Protein AF-A0A9E2FE85-F1 (afdb_monomer_lite)

Radius of gyration: 26.95 Å; chains: 1; bounding box: 74×46×86 Å

pLDDT: mean 81.47, std 12.57, range [45.81, 98.06]

Foldseek 3Di:
DVVQLVVLVVVCVPQVLWDFAALLVQLLQLLCVLQVVDPDRDQRIDNRLQNDHPDVVVVACLVVQDLLVLVLVVLCVVAVDPVSSVVSCVVQDDPSHGDPVNLVVQLVCLQVPDLCVVLLRALADPVLSSLVSCVSSPNHDSVSNSVRRSVSVSRSSSNVVSCVVVVVVCVVVVCVLLVVLVVVLVVLVVLLVVLVVLVVVCVVPVPDPPCPDDDPVSLVVVLLVVLQVVSQVSCCVSVVDRDDTRHSVSCVVRQLLSSLLSQLLSVLSCCCRPVPNDNDDSVSNVQSNVLSCQLNDQEAEGAPSSQVSSCVRNVVSNHDYDHDPVPRVVSVVVVVVVVD

Structure (mmCIF, N/CA/C/O backbone):
data_AF-A0A9E2FE85-F1
#
_entry.id   AF-A0A9E2FE85-F1
#
loop_
_atom_site.group_PDB
_atom_site.id
_atom_site.type_symbol
_atom_site.label_atom_id
_atom_site.label_alt_id
_atom_site.label_comp_id
_atom_site.label_asym_id
_atom_site.label_entity_id
_atom_site.label_seq_id
_atom_site.pdbx_PDB_ins_code
_atom_site.Cartn_x
_atom_site.Cartn_y
_atom_site.Cartn_z
_atom_site.occupancy
_atom_site.B_iso_or_equiv
_atom_site.auth_seq_id
_atom_site.auth_comp_id
_atom_site.auth_asym_id
_atom_site.auth_atom_id
_atom_site.pdbx_PDB_model_num
ATOM 1 N N . MET A 1 1 ? -10.999 -21.733 2.496 1.00 59.22 1 MET A N 1
ATOM 2 C CA . MET A 1 1 ? -11.099 -20.741 3.593 1.00 59.22 1 MET A CA 1
ATOM 3 C C . MET A 1 1 ? -10.199 -21.088 4.772 1.00 59.22 1 MET A C 1
ATOM 5 O O . MET A 1 1 ? -9.453 -20.227 5.205 1.00 59.22 1 MET A O 1
ATOM 9 N N . ASP A 1 2 ? -10.162 -22.345 5.212 1.00 78.06 2 ASP A N 1
ATOM 10 C CA . ASP A 1 2 ? -9.258 -22.824 6.274 1.00 78.06 2 ASP A CA 1
ATOM 11 C C . ASP A 1 2 ? -7.757 -22.531 6.001 1.00 78.06 2 ASP A C 1
ATOM 13 O O . ASP A 1 2 ? -7.024 -22.025 6.846 1.00 78.06 2 ASP A O 1
ATOM 17 N N . ALA A 1 3 ? -7.317 -22.670 4.744 1.00 82.62 3 ALA A N 1
ATOM 18 C CA . ALA A 1 3 ? -5.973 -22.257 4.321 1.00 82.62 3 ALA A CA 1
ATOM 19 C C . ALA A 1 3 ? -5.707 -20.733 4.396 1.00 82.62 3 ALA A C 1
ATOM 21 O O . ALA A 1 3 ? -4.553 -20.317 4.433 1.00 82.62 3 ALA A O 1
ATOM 22 N N . ALA A 1 4 ? -6.735 -19.877 4.369 1.00 78.50 4 ALA A N 1
ATOM 23 C CA . ALA A 1 4 ? -6.563 -18.428 4.527 1.00 78.50 4 ALA A CA 1
ATOM 24 C C . ALA A 1 4 ? -6.358 -18.060 6.002 1.00 78.50 4 ALA A C 1
ATOM 26 O O . ALA A 1 4 ? -5.431 -17.319 6.309 1.00 78.50 4 ALA A O 1
ATOM 27 N N . VAL A 1 5 ? -7.143 -18.665 6.901 1.00 82.00 5 VAL A N 1
ATOM 28 C CA . VAL A 1 5 ? -6.974 -18.513 8.354 1.00 82.00 5 VAL A CA 1
ATOM 29 C C . VAL A 1 5 ? -5.598 -19.017 8.791 1.00 82.00 5 VAL A C 1
ATOM 31 O O . VAL A 1 5 ? -4.874 -18.289 9.458 1.00 82.00 5 VAL A O 1
ATOM 34 N N . ARG A 1 6 ? -5.161 -20.200 8.330 1.00 87.81 6 ARG A N 1
ATOM 35 C CA . ARG A 1 6 ? -3.802 -20.695 8.622 1.00 87.81 6 ARG A CA 1
ATOM 36 C C . ARG A 1 6 ? -2.696 -19.752 8.150 1.00 87.81 6 ARG A C 1
ATOM 38 O O . ARG A 1 6 ? -1.722 -19.564 8.869 1.00 87.81 6 ARG A O 1
ATOM 45 N N . ARG A 1 7 ? -2.839 -19.153 6.962 1.00 86.44 7 ARG A N 1
ATOM 46 C CA . ARG A 1 7 ? -1.868 -18.173 6.447 1.00 86.44 7 ARG A CA 1
ATOM 47 C C . ARG A 1 7 ? -1.836 -16.902 7.289 1.00 86.44 7 ARG A C 1
ATOM 49 O O . ARG A 1 7 ? -0.751 -16.411 7.559 1.00 86.44 7 ARG A O 1
ATOM 56 N N . ALA A 1 8 ? -2.989 -16.401 7.729 1.00 86.44 8 ALA A N 1
ATOM 57 C CA . ALA A 1 8 ? -3.042 -15.238 8.609 1.00 86.44 8 ALA A CA 1
ATOM 58 C C . ALA A 1 8 ? -2.502 -15.529 10.015 1.00 86.44 8 ALA A C 1
ATOM 60 O O . ALA A 1 8 ? -1.794 -14.694 10.563 1.00 86.44 8 ALA A O 1
ATOM 61 N N . ASN A 1 9 ? -2.747 -16.724 10.561 1.00 88.75 9 ASN A N 1
ATOM 62 C CA . ASN A 1 9 ? -2.127 -17.160 11.815 1.00 88.75 9 ASN A CA 1
ATOM 63 C C . ASN A 1 9 ? -0.603 -17.225 11.685 1.00 88.75 9 ASN A C 1
ATOM 65 O O . ASN A 1 9 ? 0.106 -16.726 12.553 1.00 88.75 9 ASN A O 1
ATOM 69 N N . LEU A 1 10 ? -0.103 -17.807 10.589 1.00 89.94 10 LEU A N 1
ATOM 70 C CA . LEU A 1 10 ? 1.330 -17.861 10.317 1.00 89.94 10 LEU A CA 1
ATOM 71 C C . LEU A 1 10 ? 1.918 -16.448 10.197 1.00 89.94 10 LEU A C 1
ATOM 73 O O . LEU A 1 10 ? 2.912 -16.156 10.853 1.00 89.94 10 LEU A O 1
ATOM 77 N N . LEU A 1 11 ? 1.270 -15.557 9.439 1.00 88.19 11 LEU A N 1
ATOM 78 C CA . LEU A 1 11 ? 1.664 -14.150 9.322 1.00 88.19 11 LEU A CA 1
ATOM 79 C C . LEU A 1 11 ? 1.733 -13.473 10.698 1.00 88.19 11 LEU A C 1
ATOM 81 O O . LEU A 1 11 ? 2.753 -12.884 11.038 1.00 88.19 11 LEU A O 1
ATOM 85 N N . GLY A 1 12 ? 0.687 -13.621 11.514 1.00 87.56 12 GLY A N 1
ATOM 86 C CA . GLY A 1 12 ? 0.650 -13.084 12.873 1.00 87.56 12 GLY A CA 1
ATOM 87 C C . GLY A 1 12 ? 1.757 -13.650 13.766 1.00 87.56 12 GLY A C 1
ATOM 88 O O . GLY A 1 12 ? 2.364 -12.900 14.522 1.00 87.56 12 GLY A O 1
ATOM 89 N N . SER A 1 13 ? 2.073 -14.944 13.652 1.00 90.56 13 SER A N 1
ATOM 90 C CA . SER A 1 13 ? 3.144 -15.572 14.440 1.00 90.56 13 SER A CA 1
ATOM 91 C C . SER A 1 13 ? 4.551 -15.141 14.030 1.00 90.56 13 SER A C 1
ATOM 93 O O . SER A 1 13 ? 5.409 -15.005 14.895 1.00 90.56 13 SER A O 1
ATOM 95 N N . LEU A 1 14 ? 4.789 -14.927 12.732 1.00 88.94 14 LEU A N 1
ATOM 96 C CA . LEU A 1 14 ? 6.106 -14.561 12.211 1.00 88.94 14 LEU A CA 1
ATOM 97 C C . LEU A 1 14 ? 6.378 -13.070 12.389 1.00 88.94 14 LEU A C 1
ATOM 99 O O . LEU A 1 14 ? 7.470 -12.678 12.786 1.00 88.94 14 LEU A O 1
ATOM 103 N N . CYS A 1 15 ? 5.386 -12.238 12.087 1.00 89.75 15 CYS A N 1
ATOM 104 C CA . CYS A 1 15 ? 5.575 -10.798 12.014 1.00 89.75 15 CYS A CA 1
ATOM 105 C C . CYS A 1 15 ? 5.095 -10.074 13.277 1.00 89.75 15 CYS A C 1
ATOM 107 O O . CYS A 1 15 ? 5.596 -8.997 13.590 1.00 89.75 15 CYS A O 1
ATOM 109 N N . GLY A 1 16 ? 4.147 -10.633 14.035 1.00 90.31 16 GLY A N 1
ATOM 110 C CA . GLY A 1 16 ? 3.577 -9.973 15.209 1.00 90.31 16 GLY A CA 1
ATOM 111 C C . GLY A 1 16 ? 2.911 -8.645 14.842 1.00 90.31 16 GLY A C 1
ATOM 112 O O . GLY A 1 16 ? 1.885 -8.631 14.168 1.00 90.31 16 GLY A O 1
ATOM 113 N N . ARG A 1 17 ? 3.502 -7.529 15.288 1.00 89.88 17 ARG A N 1
ATOM 114 C CA . ARG A 1 17 ? 3.086 -6.159 14.925 1.00 89.88 17 ARG A CA 1
ATOM 115 C C . ARG A 1 17 ? 3.991 -5.498 13.879 1.00 89.88 17 ARG A C 1
ATOM 117 O O . ARG A 1 17 ? 3.767 -4.342 13.540 1.00 89.88 17 ARG A O 1
ATOM 124 N N . ASN A 1 18 ? 5.001 -6.209 13.384 1.00 91.38 18 ASN A N 1
ATOM 125 C CA . ASN A 1 18 ? 5.873 -5.712 12.329 1.00 91.38 18 ASN A CA 1
ATOM 126 C C . ASN A 1 18 ? 5.120 -5.760 10.999 1.00 91.38 18 ASN A C 1
ATOM 128 O O . ASN A 1 18 ? 4.905 -6.832 10.436 1.00 91.38 18 ASN A O 1
ATOM 132 N N . ALA A 1 19 ? 4.718 -4.594 10.522 1.00 90.50 19 ALA A N 1
ATOM 133 C CA . ALA A 1 19 ? 4.115 -4.378 9.221 1.00 90.50 19 ALA A CA 1
ATOM 134 C C . ALA A 1 19 ? 5.019 -3.466 8.379 1.00 90.50 19 ALA A C 1
ATOM 136 O O . ALA A 1 19 ? 6.021 -2.939 8.861 1.00 90.50 19 ALA A O 1
ATOM 137 N N . LEU A 1 20 ? 4.662 -3.287 7.111 1.00 90.75 20 LEU A N 1
ATOM 138 C CA . LEU A 1 20 ? 5.228 -2.230 6.279 1.00 90.75 20 LEU A CA 1
ATOM 139 C C . LEU A 1 20 ? 4.320 -1.000 6.365 1.00 90.75 20 LEU A C 1
ATOM 141 O O . LEU A 1 20 ? 3.109 -1.152 6.538 1.00 90.75 20 LEU A O 1
ATOM 145 N N . LEU A 1 21 ? 4.892 0.199 6.230 1.00 91.44 21 LEU A N 1
ATOM 146 C CA . LEU A 1 21 ? 4.121 1.432 6.075 1.00 91.44 21 LEU A CA 1
ATOM 147 C C . LEU A 1 21 ? 3.095 1.277 4.957 1.00 91.44 21 LEU A C 1
ATOM 149 O O . LEU A 1 21 ? 3.343 0.596 3.961 1.00 91.44 21 LEU A O 1
ATOM 153 N N . SER A 1 22 ? 1.959 1.959 5.084 1.00 88.38 22 SER A N 1
ATOM 154 C CA . SER A 1 22 ? 1.026 2.023 3.970 1.00 88.38 22 SER A CA 1
ATOM 155 C C . SER A 1 22 ? 1.666 2.740 2.782 1.00 88.38 22 SER A C 1
ATOM 157 O O . SER A 1 22 ? 2.519 3.617 2.939 1.00 88.38 22 SER A O 1
ATOM 159 N N . LEU A 1 23 ? 1.255 2.374 1.568 1.00 87.94 23 LEU A N 1
ATOM 160 C CA . LEU A 1 23 ? 1.927 2.855 0.364 1.00 87.94 23 LEU A CA 1
ATOM 161 C C . LEU A 1 23 ? 1.889 4.388 0.245 1.00 87.94 23 LEU A C 1
ATOM 163 O O . LEU A 1 23 ? 2.860 5.005 -0.179 1.00 87.94 23 LEU A O 1
ATOM 167 N N . ASP A 1 24 ? 0.791 5.012 0.664 1.00 88.25 24 ASP A N 1
ATOM 168 C CA . ASP A 1 24 ? 0.653 6.466 0.736 1.00 88.25 24 ASP A CA 1
ATOM 169 C C . ASP A 1 24 ? 1.649 7.105 1.716 1.00 88.25 24 ASP A C 1
ATOM 171 O O . ASP A 1 24 ? 2.244 8.130 1.386 1.00 88.25 24 ASP A O 1
ATOM 175 N N . GLN A 1 25 ? 1.886 6.488 2.877 1.00 91.69 25 GLN A N 1
ATOM 176 C CA . GLN A 1 25 ? 2.865 6.962 3.857 1.00 91.69 25 GLN A CA 1
ATOM 177 C C . GLN A 1 25 ? 4.295 6.805 3.344 1.00 91.69 25 GLN A C 1
ATOM 179 O O . GLN A 1 25 ? 5.081 7.748 3.453 1.00 91.69 25 GLN A O 1
ATOM 184 N N . LEU A 1 26 ? 4.613 5.653 2.743 1.00 94.31 26 LEU A N 1
ATOM 185 C CA . LEU A 1 26 ? 5.919 5.392 2.141 1.00 94.31 26 LEU A CA 1
ATOM 186 C C . LEU A 1 26 ? 6.229 6.430 1.054 1.00 94.31 26 LEU A C 1
ATOM 188 O O . LEU A 1 26 ? 7.235 7.132 1.134 1.00 94.31 26 LEU A O 1
ATOM 192 N N . LEU A 1 27 ? 5.324 6.594 0.082 1.00 94.75 27 LEU A N 1
ATOM 193 C CA . LEU A 1 27 ? 5.494 7.538 -1.024 1.00 94.75 27 LEU A CA 1
ATOM 194 C C . LEU A 1 27 ? 5.538 8.993 -0.539 1.00 94.75 27 LEU A C 1
ATOM 196 O O . LEU A 1 27 ? 6.345 9.782 -1.026 1.00 94.75 27 LEU A O 1
ATOM 200 N N . ALA A 1 28 ? 4.713 9.368 0.443 1.00 94.94 28 ALA A N 1
ATOM 201 C CA . ALA A 1 28 ? 4.768 10.706 1.026 1.00 94.94 28 ALA A CA 1
ATOM 202 C C . ALA A 1 28 ? 6.103 10.970 1.741 1.00 94.94 28 ALA A C 1
ATOM 204 O O . ALA A 1 28 ? 6.620 12.088 1.674 1.00 94.94 28 ALA A O 1
ATOM 205 N N . GLY A 1 29 ? 6.662 9.966 2.422 1.00 96.69 29 GLY A N 1
ATOM 206 C CA . GLY A 1 29 ? 7.976 10.045 3.058 1.00 96.69 29 GLY A CA 1
ATOM 207 C C . GLY A 1 29 ? 9.103 10.210 2.037 1.00 96.69 29 GLY A C 1
ATOM 208 O O . GLY A 1 29 ? 9.914 11.127 2.168 1.00 96.69 29 GLY A O 1
ATOM 209 N N . GLU A 1 30 ? 9.103 9.388 0.986 1.00 98.06 30 GLU A N 1
ATOM 210 C CA . GLU A 1 30 ? 10.051 9.474 -0.131 1.00 98.06 30 GLU A CA 1
ATOM 211 C C . GLU A 1 30 ? 10.029 10.859 -0.785 1.00 98.06 30 GLU A C 1
ATOM 213 O O . GLU A 1 30 ? 11.062 11.513 -0.912 1.00 98.06 30 GLU A O 1
ATOM 218 N N . LEU A 1 31 ? 8.841 11.363 -1.133 1.00 97.88 31 LEU A N 1
ATOM 219 C CA . LEU A 1 31 ? 8.691 12.666 -1.783 1.00 97.88 31 LEU A CA 1
ATOM 220 C C . LEU A 1 31 ? 9.104 13.820 -0.862 1.00 97.88 31 LEU A C 1
ATOM 222 O O . LEU A 1 31 ? 9.748 14.769 -1.313 1.00 97.88 31 LEU A O 1
ATOM 226 N N . ARG A 1 32 ? 8.801 13.741 0.442 1.00 98.06 32 ARG A N 1
ATOM 227 C CA . ARG A 1 32 ? 9.296 14.719 1.424 1.00 98.06 32 ARG A CA 1
ATOM 228 C C . ARG A 1 32 ? 10.820 14.748 1.459 1.00 98.06 32 ARG A C 1
ATOM 230 O O . ARG A 1 32 ? 11.397 15.833 1.433 1.00 98.06 32 ARG A O 1
ATOM 237 N N . PHE A 1 33 ? 11.467 13.587 1.483 1.00 98.06 33 PHE A N 1
ATOM 238 C CA . PHE A 1 33 ? 12.924 13.494 1.436 1.00 98.06 33 PHE A CA 1
ATOM 239 C C . PHE A 1 33 ? 13.482 14.025 0.104 1.00 98.06 33 PHE A C 1
ATOM 241 O O . PHE A 1 33 ? 14.407 14.842 0.088 1.00 98.06 33 PHE A O 1
ATOM 248 N N . ALA A 1 34 ? 12.866 13.664 -1.023 1.00 97.88 34 ALA A N 1
ATOM 249 C CA . ALA A 1 34 ? 13.264 14.124 -2.350 1.00 97.88 34 ALA A CA 1
ATOM 250 C C . ALA A 1 34 ? 13.214 15.652 -2.485 1.00 97.88 34 ALA A C 1
ATOM 252 O O . ALA A 1 34 ? 14.164 16.241 -3.005 1.00 97.88 34 ALA A O 1
ATOM 253 N N . HIS A 1 35 ? 12.188 16.301 -1.934 1.00 97.88 35 HIS A N 1
ATOM 254 C CA . HIS A 1 35 ? 12.062 17.762 -1.899 1.00 97.88 35 HIS A CA 1
ATOM 255 C C . HIS A 1 35 ? 12.867 18.449 -0.779 1.00 97.88 35 HIS A C 1
ATOM 257 O O . HIS A 1 35 ? 12.820 19.672 -0.666 1.00 97.88 35 HIS A O 1
ATOM 263 N N . GLY A 1 36 ? 13.600 17.704 0.056 1.00 96.94 36 GLY A N 1
ATOM 264 C CA . GLY A 1 36 ? 14.374 18.268 1.170 1.00 96.94 36 GLY A CA 1
ATOM 265 C C . GLY A 1 36 ? 13.521 18.745 2.353 1.00 96.94 36 GLY A C 1
ATOM 266 O O . GLY A 1 36 ? 14.009 19.479 3.206 1.00 96.94 36 GLY A O 1
ATOM 267 N N . LEU A 1 37 ? 12.253 18.327 2.420 1.00 97.00 37 LEU A N 1
ATOM 268 C CA . LEU A 1 37 ? 11.351 18.571 3.551 1.00 97.00 37 LEU A CA 1
ATOM 269 C C . LEU A 1 37 ? 11.602 17.602 4.717 1.00 97.00 37 LEU A C 1
ATOM 271 O O . LEU A 1 37 ? 11.151 17.851 5.833 1.00 97.00 37 LEU A O 1
ATOM 275 N N . ALA A 1 38 ? 12.302 16.497 4.455 1.00 96.81 38 ALA A N 1
ATOM 276 C CA . ALA A 1 38 ? 12.798 15.554 5.448 1.00 96.81 38 ALA A CA 1
ATOM 277 C C . ALA A 1 38 ? 14.306 15.345 5.255 1.00 96.81 38 ALA A C 1
ATOM 279 O O . ALA A 1 38 ? 14.804 15.374 4.129 1.00 96.81 38 ALA A O 1
ATOM 280 N N . SER A 1 39 ? 15.030 15.131 6.355 1.00 94.75 39 SER A N 1
ATOM 281 C CA . SER A 1 39 ? 16.484 14.911 6.352 1.00 94.75 39 SER A CA 1
ATOM 282 C C . SER A 1 39 ? 16.886 13.451 6.145 1.00 94.75 39 SER A C 1
ATOM 284 O O . SER A 1 39 ? 18.043 13.182 5.828 1.00 94.75 39 SER A O 1
ATOM 286 N N . VAL A 1 40 ? 15.950 12.518 6.321 1.00 94.75 40 VAL A N 1
ATOM 287 C CA . VAL A 1 40 ? 16.168 11.074 6.202 1.00 94.75 40 VAL A CA 1
ATOM 288 C C . VAL A 1 40 ? 15.086 10.443 5.334 1.00 94.75 40 VAL A C 1
ATOM 290 O O . VAL A 1 40 ? 13.948 10.919 5.306 1.00 94.75 40 VAL A O 1
ATOM 293 N N . LEU A 1 41 ? 15.462 9.380 4.626 1.00 93.81 41 LEU A N 1
ATOM 294 C CA . LEU A 1 41 ? 14.526 8.520 3.910 1.00 93.81 41 LEU A CA 1
ATOM 295 C C . LEU A 1 41 ? 13.587 7.842 4.929 1.00 93.81 41 LEU A C 1
ATOM 297 O O . LEU A 1 41 ? 14.047 7.530 6.033 1.00 93.81 41 LEU A O 1
ATOM 301 N N . PRO A 1 42 ? 12.294 7.631 4.616 1.00 92.69 42 PRO A N 1
ATOM 302 C CA . PRO A 1 42 ? 11.407 6.906 5.515 1.00 92.69 42 PRO A CA 1
ATOM 303 C C . PRO A 1 42 ? 11.915 5.486 5.769 1.00 92.69 42 PRO A C 1
ATOM 30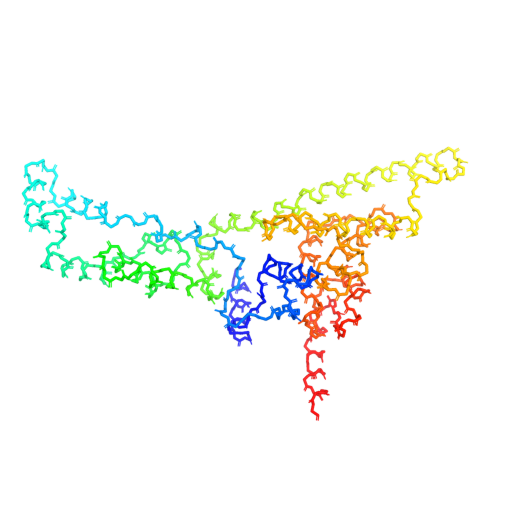5 O O . PRO A 1 42 ? 12.329 4.785 4.846 1.00 92.69 42 PRO A O 1
ATOM 308 N N . ASP A 1 43 ? 11.818 5.057 7.024 1.00 92.88 43 ASP A N 1
ATOM 309 C CA . ASP A 1 43 ? 11.861 3.641 7.358 1.00 92.88 43 ASP A CA 1
ATOM 310 C C . ASP A 1 43 ? 10.547 3.004 6.891 1.00 92.88 43 ASP A C 1
ATOM 312 O O . ASP A 1 43 ? 9.466 3.458 7.270 1.00 92.88 43 ASP A O 1
ATOM 316 N N . ALA A 1 44 ? 10.628 1.988 6.033 1.00 92.75 44 ALA A N 1
ATOM 317 C CA . ALA A 1 44 ? 9.443 1.303 5.534 1.00 92.75 44 ALA A CA 1
ATOM 318 C C . ALA A 1 44 ? 8.807 0.383 6.586 1.00 92.75 44 ALA A C 1
ATOM 320 O O . ALA A 1 44 ? 7.685 -0.075 6.368 1.00 92.75 44 ALA A O 1
ATOM 321 N N . GLN A 1 45 ? 9.482 0.100 7.705 1.00 92.38 45 GLN A N 1
ATOM 322 C CA . GLN A 1 45 ? 8.956 -0.729 8.783 1.00 92.38 45 GLN A CA 1
ATOM 323 C C . GLN A 1 45 ? 8.006 0.061 9.698 1.00 92.38 45 GLN A C 1
ATOM 325 O O . GLN A 1 45 ? 8.307 1.147 10.188 1.00 92.38 45 GLN A O 1
ATOM 330 N N . ALA A 1 46 ? 6.857 -0.538 10.000 1.00 90.62 46 ALA A N 1
ATOM 331 C CA . ALA A 1 46 ? 5.887 -0.054 10.970 1.00 90.62 46 ALA A CA 1
ATOM 332 C C . ALA A 1 46 ? 5.734 -1.073 12.109 1.00 90.62 46 ALA A C 1
ATOM 334 O O . ALA A 1 46 ? 5.347 -2.216 11.889 1.00 90.62 46 ALA A O 1
ATOM 335 N N . LEU A 1 47 ? 6.004 -0.663 13.352 1.00 90.25 47 LEU A N 1
ATOM 336 C CA . LEU A 1 47 ? 5.918 -1.542 14.536 1.00 90.25 47 LEU A CA 1
ATOM 337 C C . LEU A 1 47 ? 4.537 -1.534 15.211 1.00 90.25 47 LEU A C 1
ATOM 339 O O . LEU A 1 47 ? 4.330 -2.155 16.255 1.00 90.25 47 LEU A O 1
ATOM 343 N N . ASN A 1 48 ? 3.592 -0.777 14.657 1.00 87.06 48 ASN A N 1
ATOM 344 C CA . ASN A 1 48 ? 2.290 -0.532 15.268 1.00 87.06 48 ASN A CA 1
ATOM 345 C C . ASN A 1 48 ? 1.244 -1.608 14.926 1.00 87.06 48 ASN A C 1
ATOM 347 O O . ASN A 1 48 ? 0.207 -1.658 15.584 1.00 87.06 48 ASN A O 1
ATOM 351 N N . GLY A 1 49 ? 1.528 -2.497 13.969 1.00 84.56 49 GLY A N 1
ATOM 352 C CA . GLY A 1 49 ? 0.618 -3.543 13.506 1.00 84.56 49 GLY A CA 1
ATOM 353 C C . GLY A 1 49 ? -0.445 -3.061 12.521 1.00 84.56 49 GLY A C 1
ATOM 354 O O . GLY A 1 49 ? -1.430 -3.767 12.316 1.00 84.56 49 GLY A O 1
ATOM 355 N N . ASP A 1 50 ? -0.291 -1.879 11.923 1.00 86.50 50 ASP A N 1
ATOM 356 C CA . ASP A 1 50 ? -1.243 -1.359 10.940 1.00 86.50 50 ASP A CA 1
ATOM 357 C C . ASP A 1 50 ? -1.084 -2.089 9.595 1.00 86.50 50 ASP A C 1
ATOM 359 O O . ASP A 1 50 ? -0.397 -1.648 8.682 1.00 86.50 50 ASP A O 1
ATOM 363 N N . TRP A 1 51 ? -1.758 -3.234 9.465 1.00 79.31 51 TRP A N 1
ATOM 364 C CA . TRP A 1 51 ? -1.769 -4.070 8.254 1.00 79.31 51 TRP A CA 1
ATOM 365 C C . TRP A 1 51 ? -2.571 -3.488 7.079 1.00 79.31 51 TRP A C 1
ATOM 367 O O . TRP A 1 51 ? -2.693 -4.126 6.031 1.00 79.31 51 TRP A O 1
ATOM 377 N N . PHE A 1 52 ? -3.177 -2.314 7.258 1.00 74.31 52 PHE A N 1
ATOM 378 C CA . PHE A 1 52 ? -4.119 -1.712 6.321 1.00 74.31 52 PHE A CA 1
ATOM 379 C C . PHE A 1 52 ? -3.680 -0.296 5.944 1.00 74.31 52 PHE A C 1
ATOM 381 O O . PHE A 1 52 ? -3.037 0.374 6.752 1.00 74.31 52 PHE A O 1
ATOM 388 N N . PRO A 1 53 ? -4.061 0.190 4.748 1.00 69.50 53 PRO A N 1
ATOM 389 C CA . PRO A 1 53 ? -3.822 1.574 4.370 1.00 69.50 53 PRO A CA 1
ATOM 390 C C . PRO A 1 53 ? -4.431 2.563 5.366 1.00 69.50 53 PRO A C 1
ATOM 392 O O . PRO A 1 53 ? -5.405 2.249 6.060 1.00 69.50 53 PRO A O 1
ATOM 395 N N . GLY A 1 54 ? -3.908 3.791 5.371 1.00 65.56 54 GLY A N 1
ATOM 396 C CA . GLY A 1 54 ? -4.542 4.902 6.073 1.00 65.56 54 GLY A CA 1
ATOM 397 C C . GLY A 1 54 ? -6.026 5.051 5.695 1.00 65.56 54 GLY A C 1
ATOM 398 O O . GLY A 1 54 ? -6.454 4.692 4.598 1.00 65.56 54 GLY A O 1
ATOM 399 N N . GLY A 1 55 ? -6.838 5.570 6.622 1.00 63.12 55 GLY A N 1
ATOM 400 C CA . GLY A 1 55 ? -8.273 5.802 6.394 1.00 63.12 55 GLY A CA 1
ATOM 401 C C . GLY A 1 55 ? -9.215 4.784 7.038 1.00 63.12 55 GLY A C 1
ATOM 402 O O . GLY A 1 55 ? -10.429 4.926 6.923 1.00 63.12 55 GLY A O 1
ATOM 403 N N . VAL A 1 56 ? -8.699 3.821 7.803 1.00 63.75 56 VAL A N 1
ATOM 404 C CA . VAL A 1 56 ? -9.491 2.910 8.654 1.00 63.75 56 VAL A CA 1
ATOM 405 C C . VAL A 1 56 ? -10.434 3.653 9.619 1.00 63.75 56 VAL A C 1
ATOM 407 O O . VAL A 1 56 ? -11.498 3.152 9.974 1.00 63.75 56 VAL A O 1
ATOM 410 N N . ALA A 1 57 ? -10.106 4.888 10.001 1.00 60.50 57 ALA A N 1
ATOM 411 C CA . ALA A 1 57 ? -11.014 5.738 10.770 1.00 60.50 57 ALA A CA 1
ATOM 412 C C . ALA A 1 57 ? -12.364 5.976 10.059 1.00 60.50 57 ALA A C 1
ATOM 414 O O . ALA A 1 57 ? -13.390 6.064 10.722 1.00 60.50 57 ALA A O 1
ATOM 415 N N . SER A 1 58 ? -12.397 5.994 8.720 1.00 61.47 58 SER A N 1
ATOM 416 C CA . SER A 1 58 ? -13.629 6.211 7.940 1.00 61.47 58 SER A CA 1
ATOM 417 C C . SER A 1 58 ? -14.640 5.063 8.037 1.00 61.47 58 SER A C 1
ATOM 419 O O . SER A 1 58 ? -15.838 5.274 7.853 1.00 61.47 58 SER A O 1
ATOM 421 N N . ILE A 1 59 ? -14.174 3.850 8.348 1.00 66.44 59 ILE A N 1
ATOM 422 C CA . ILE A 1 59 ? -15.027 2.673 8.563 1.00 66.44 59 ILE A CA 1
ATOM 423 C C . ILE A 1 59 ? -15.331 2.444 10.046 1.00 66.44 59 ILE A C 1
ATOM 425 O O . ILE A 1 59 ? -16.053 1.501 10.376 1.00 66.44 59 ILE A O 1
ATOM 429 N N . SER A 1 60 ? -14.793 3.288 10.931 1.00 72.25 60 SER A N 1
ATOM 430 C CA . SER A 1 60 ? -15.007 3.166 12.365 1.00 72.25 60 SER A CA 1
ATOM 431 C C . SER A 1 60 ? -16.480 3.384 12.713 1.00 72.25 60 SER A C 1
ATOM 433 O O . SER A 1 60 ? -17.076 4.378 12.285 1.00 72.25 60 SER A O 1
ATOM 435 N N . PRO A 1 61 ? -17.087 2.496 13.519 1.00 72.00 61 PRO A N 1
ATOM 436 C CA . PRO A 1 61 ? -18.424 2.729 14.052 1.00 72.00 61 PRO A CA 1
ATOM 437 C C . PRO A 1 61 ? -18.462 3.914 15.022 1.00 72.00 61 PRO A C 1
ATOM 439 O O . PRO A 1 61 ? -19.533 4.471 15.224 1.00 72.00 61 PRO A O 1
ATOM 442 N N . VAL A 1 62 ? -17.324 4.324 15.594 1.00 73.88 62 VAL A N 1
ATOM 443 C CA . VAL A 1 62 ? -17.245 5.373 16.624 1.00 73.88 62 VAL A CA 1
ATOM 444 C C . VAL A 1 62 ? -17.838 6.692 16.125 1.00 73.88 62 VAL A C 1
ATOM 446 O O . VAL A 1 62 ? -18.665 7.279 16.812 1.00 73.88 62 VAL A O 1
ATOM 449 N N . ALA A 1 63 ? -17.534 7.083 14.884 1.00 67.25 63 ALA A N 1
ATOM 450 C CA . ALA A 1 63 ? -18.072 8.298 14.266 1.00 67.25 63 ALA A CA 1
ATOM 451 C C . ALA A 1 63 ? -19.591 8.248 13.993 1.00 67.25 63 ALA A C 1
ATOM 453 O O . ALA A 1 63 ? -20.198 9.276 13.708 1.00 67.25 63 ALA A O 1
ATOM 454 N N . LYS A 1 64 ? -20.203 7.056 14.033 1.00 64.75 64 LYS A N 1
ATOM 455 C CA . LYS A 1 64 ? -21.643 6.847 13.809 1.00 64.75 64 LYS A CA 1
ATOM 456 C C . LYS A 1 64 ? -22.434 6.678 15.104 1.00 64.75 64 LYS A C 1
ATOM 458 O O . LYS A 1 64 ? -23.657 6.668 15.051 1.00 64.75 64 LYS A O 1
ATOM 463 N N . ILE A 1 65 ? -21.764 6.486 16.240 1.00 66.25 65 ILE A N 1
ATOM 464 C CA . ILE A 1 65 ? -22.430 6.287 17.525 1.00 66.25 65 ILE A CA 1
ATOM 465 C C . ILE A 1 65 ? -22.781 7.664 18.093 1.00 66.25 65 ILE A C 1
ATOM 467 O O . ILE A 1 65 ? -21.933 8.345 18.667 1.00 66.25 65 ILE A O 1
ATOM 471 N N . ASP A 1 66 ? -24.047 8.060 17.957 1.00 61.94 66 ASP A N 1
ATOM 472 C CA . ASP A 1 66 ? -24.601 9.174 18.722 1.00 61.94 66 ASP A CA 1
ATOM 473 C C . ASP A 1 66 ? -25.111 8.654 20.077 1.00 61.94 66 ASP A C 1
ATOM 475 O O . ASP A 1 66 ? -26.133 7.966 20.201 1.00 61.94 66 ASP A O 1
ATOM 479 N N . VAL A 1 67 ? -24.365 8.988 21.131 1.00 60.72 67 VAL A N 1
ATOM 480 C CA . VAL A 1 67 ? -24.686 8.648 22.527 1.00 60.72 67 VAL A CA 1
ATOM 481 C C . VAL A 1 67 ? -26.075 9.168 22.922 1.00 60.72 67 VAL A C 1
ATOM 483 O O . VAL A 1 67 ? -26.774 8.547 23.725 1.00 60.72 67 VAL A O 1
ATOM 486 N N . SER A 1 68 ? -26.504 10.303 22.364 1.00 58.19 68 SER A N 1
ATOM 487 C CA . SER A 1 68 ? -27.797 10.909 22.679 1.00 58.19 68 SER A CA 1
ATOM 488 C C . SER A 1 68 ? -28.967 10.179 22.011 1.00 58.19 68 SER A C 1
ATOM 490 O O . SER A 1 68 ? -30.016 10.002 22.641 1.00 58.19 68 SER A O 1
ATOM 492 N N . GLU A 1 69 ? -28.766 9.677 20.792 1.00 61.34 69 GLU A N 1
ATOM 493 C CA . GLU A 1 69 ? -29.744 8.877 20.050 1.00 61.34 69 GLU A CA 1
ATOM 494 C C . GLU A 1 69 ? -29.951 7.510 20.713 1.00 61.34 69 GLU A C 1
ATOM 496 O O . GLU A 1 69 ? -31.086 7.133 21.009 1.00 61.34 69 GLU A O 1
ATOM 501 N N . THR A 1 70 ? -28.857 6.851 21.107 1.00 63.09 70 THR A N 1
ATOM 502 C CA . THR A 1 70 ? -28.883 5.544 21.791 1.00 63.09 70 THR A CA 1
ATOM 503 C C . THR A 1 70 ? -29.685 5.603 23.102 1.00 63.09 70 THR A C 1
ATOM 505 O O . THR A 1 70 ? -30.471 4.715 23.435 1.00 63.09 70 THR A O 1
ATOM 508 N N . VAL A 1 71 ? -29.551 6.697 23.859 1.00 60.91 71 VAL A N 1
ATOM 509 C CA . VAL A 1 71 ? -30.336 6.929 25.084 1.00 60.91 71 VAL A CA 1
ATOM 510 C C . VAL A 1 71 ? -31.808 7.213 24.767 1.00 60.91 71 VAL A C 1
ATOM 512 O O . VAL A 1 71 ? -32.698 6.799 25.516 1.00 60.91 71 VAL A O 1
ATOM 515 N N . GLY A 1 72 ? -32.076 7.912 23.665 1.00 60.62 72 GLY A N 1
ATOM 516 C CA . GLY A 1 72 ? -33.422 8.196 23.177 1.00 60.62 72 GLY A CA 1
ATOM 517 C C . GLY A 1 72 ? -34.190 6.941 22.758 1.00 60.62 72 GLY A C 1
ATOM 518 O O . GLY A 1 72 ? -35.389 6.853 23.046 1.00 60.62 72 GLY A O 1
ATOM 519 N N . GLU A 1 73 ? -33.511 5.975 22.138 1.00 65.44 73 GLU A N 1
ATOM 520 C CA . GLU A 1 73 ? -34.067 4.682 21.728 1.00 65.44 73 GLU A CA 1
ATOM 521 C C . GLU A 1 73 ? -34.450 3.824 22.933 1.00 65.44 73 GLU A C 1
ATOM 523 O O . GLU A 1 73 ? -35.615 3.438 23.046 1.00 65.44 73 GLU A O 1
ATOM 528 N N . VAL A 1 74 ? -33.549 3.655 23.908 1.00 64.81 74 VAL A N 1
ATOM 529 C CA . VAL A 1 74 ? -33.821 2.902 25.151 1.00 64.81 74 VAL A CA 1
ATOM 530 C C . VAL A 1 74 ? -35.010 3.492 25.919 1.00 64.81 74 VAL A C 1
ATOM 532 O O . VAL A 1 74 ? -35.858 2.771 26.450 1.00 64.81 74 VAL A O 1
ATOM 535 N N . ILE A 1 75 ? -35.111 4.825 25.969 1.00 63.38 75 ILE A N 1
ATOM 536 C CA . ILE A 1 75 ? -36.256 5.507 26.584 1.00 63.38 75 ILE A CA 1
ATOM 537 C C . ILE A 1 75 ? -37.544 5.273 25.778 1.00 63.38 75 ILE A C 1
ATOM 539 O O . ILE A 1 75 ? -38.623 5.194 26.370 1.00 63.38 75 ILE A O 1
ATOM 543 N N . SER A 1 76 ? -37.457 5.174 24.449 1.00 63.38 76 SER A N 1
ATOM 544 C CA . SER A 1 76 ? -38.613 4.938 23.579 1.00 63.38 76 SER A CA 1
ATOM 545 C C . SER A 1 76 ? -39.143 3.504 23.673 1.00 63.38 76 SER A C 1
ATOM 547 O O . SER A 1 76 ? -40.357 3.323 23.776 1.00 63.38 76 SER A O 1
ATOM 549 N N . GLU A 1 77 ? -38.256 2.509 23.747 1.00 65.94 77 GLU A N 1
ATOM 550 C CA . GLU A 1 77 ? -38.612 1.096 23.905 1.00 65.94 77 GLU A CA 1
ATOM 551 C C . GLU A 1 77 ? -39.246 0.822 25.271 1.00 65.94 77 GLU A C 1
ATOM 553 O O . GLU A 1 77 ? -40.251 0.120 25.377 1.00 65.94 77 GLU A O 1
ATOM 558 N N . ALA A 1 78 ? -38.720 1.446 26.329 1.00 61.31 78 ALA A N 1
ATOM 559 C CA . ALA A 1 78 ? -39.262 1.309 27.678 1.00 61.31 78 ALA A CA 1
ATOM 560 C C . ALA A 1 78 ? -40.597 2.054 27.886 1.00 61.31 78 ALA A C 1
ATOM 562 O O . ALA A 1 78 ? -41.270 1.847 28.901 1.00 61.31 78 ALA A O 1
ATOM 563 N N . ALA A 1 79 ? -40.980 2.960 26.977 1.00 65.00 79 ALA A N 1
ATOM 564 C CA . ALA A 1 79 ? -42.124 3.848 27.165 1.00 65.00 79 ALA A CA 1
ATOM 565 C C . ALA A 1 79 ? -42.844 4.197 25.842 1.00 65.00 79 ALA A C 1
ATOM 567 O O . ALA A 1 79 ? -42.720 5.324 25.353 1.00 65.00 79 ALA A O 1
ATOM 568 N N . PRO A 1 80 ? -43.708 3.305 25.318 1.00 67.19 80 PRO A N 1
ATOM 569 C CA . PRO A 1 80 ? -44.360 3.480 24.014 1.00 67.19 80 PRO A CA 1
ATOM 570 C C . PRO A 1 80 ? -45.344 4.664 23.944 1.00 67.19 80 PRO A C 1
ATOM 572 O O . PRO A 1 80 ? -45.704 5.118 22.861 1.00 67.19 80 PRO A O 1
ATOM 575 N N . ASN A 1 81 ? -45.793 5.204 25.085 1.00 79.00 81 ASN A N 1
ATOM 576 C CA . ASN A 1 81 ? -46.721 6.336 25.135 1.00 79.00 81 ASN A CA 1
ATOM 577 C C . ASN A 1 81 ? -45.989 7.676 25.390 1.00 79.00 81 ASN A C 1
ATOM 579 O O . ASN A 1 81 ? -45.089 7.778 26.224 1.00 79.00 81 ASN A O 1
ATOM 583 N N . ARG A 1 82 ? -46.414 8.767 24.734 1.00 76.12 82 ARG A N 1
ATOM 584 C CA . ARG A 1 82 ? -45.797 10.110 24.841 1.00 76.12 82 ARG A CA 1
ATOM 585 C C . ARG A 1 82 ? -45.715 10.622 26.284 1.00 76.12 82 ARG A C 1
ATOM 587 O O . ARG A 1 82 ? -44.753 11.295 26.658 1.00 76.12 82 ARG A O 1
ATOM 594 N N . LYS A 1 83 ? -46.725 10.313 27.105 1.00 76.38 83 LYS A N 1
ATOM 595 C CA . LYS A 1 83 ? -46.767 10.711 28.522 1.00 76.38 83 LYS A CA 1
ATOM 596 C C . LYS A 1 83 ? -45.745 9.932 29.356 1.00 76.38 83 LYS A C 1
ATOM 598 O O . LYS A 1 83 ? -45.045 10.542 30.161 1.00 76.38 83 LYS A O 1
ATOM 603 N N . THR A 1 84 ? -45.616 8.625 29.122 1.00 71.94 84 THR A N 1
ATOM 604 C CA . THR A 1 84 ? -44.617 7.775 29.786 1.00 71.94 84 THR A CA 1
ATOM 605 C C . THR A 1 84 ? -43.203 8.100 29.318 1.00 71.94 84 THR A C 1
ATOM 607 O O . THR A 1 84 ? -42.306 8.118 30.150 1.00 71.94 84 THR A O 1
ATOM 610 N N . ARG A 1 85 ? -43.009 8.479 28.045 1.00 74.25 85 ARG A N 1
ATOM 611 C CA . ARG A 1 85 ? -41.711 8.910 27.503 1.00 74.25 85 ARG A CA 1
ATOM 612 C C . ARG A 1 85 ? -41.187 10.160 28.209 1.00 74.25 85 ARG A C 1
ATOM 614 O O . ARG A 1 85 ? -40.099 10.131 28.762 1.00 74.25 85 ARG A O 1
ATOM 621 N N . ARG A 1 86 ? -42.010 11.209 28.346 1.00 71.62 86 ARG A N 1
ATOM 622 C CA . ARG A 1 86 ? -41.649 12.423 29.114 1.00 71.62 86 ARG A CA 1
ATOM 623 C C . ARG A 1 86 ? -41.363 12.141 30.590 1.00 71.62 86 ARG A C 1
ATOM 625 O O . ARG A 1 86 ? -40.565 12.831 31.223 1.00 71.62 86 ARG A O 1
ATOM 632 N N . GLN A 1 87 ? -42.058 11.166 31.170 1.00 73.25 87 GLN A N 1
ATOM 633 C CA . GLN A 1 87 ? -41.870 10.781 32.566 1.00 73.25 87 GLN A CA 1
ATOM 634 C C . GLN A 1 87 ? -40.577 9.972 32.751 1.00 73.25 87 GLN A C 1
ATOM 636 O O . GLN A 1 87 ? -39.853 10.214 33.714 1.00 73.25 87 GLN A O 1
ATOM 641 N N . ALA A 1 88 ? -40.256 9.087 31.803 1.00 68.81 88 ALA A N 1
ATOM 642 C CA . ALA A 1 88 ? -38.990 8.371 31.708 1.00 68.81 88 ALA A CA 1
ATOM 643 C C . ALA A 1 88 ? -37.823 9.341 31.467 1.00 68.81 88 ALA A C 1
ATOM 645 O O . ALA A 1 88 ? -36.872 9.330 32.239 1.00 68.81 88 ALA A O 1
ATOM 646 N N . GLU A 1 89 ? -37.936 10.275 30.519 1.00 70.69 89 GLU A N 1
ATOM 647 C CA . GLU A 1 89 ? -36.954 11.345 30.288 1.00 70.69 89 GLU A CA 1
ATOM 648 C C . GLU A 1 89 ? -36.686 12.141 31.568 1.00 70.69 89 GLU A C 1
ATOM 650 O O . GLU A 1 89 ? -35.540 12.298 31.963 1.00 70.69 89 GLU A O 1
ATOM 655 N N . ARG A 1 90 ? -37.719 12.575 32.302 1.00 72.19 90 ARG A 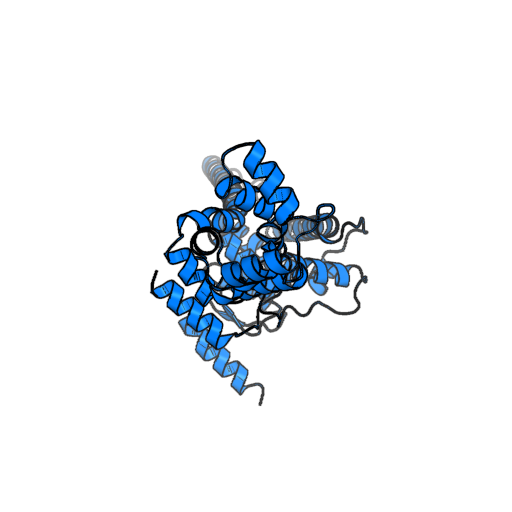N 1
ATOM 656 C CA . ARG A 1 90 ? -37.527 13.281 33.586 1.00 72.19 90 ARG A CA 1
ATOM 657 C C . ARG A 1 90 ? -36.899 12.413 34.675 1.00 72.19 90 ARG A C 1
ATOM 659 O O . ARG A 1 90 ? -36.272 12.947 35.593 1.00 72.19 90 ARG A O 1
ATOM 666 N N . ARG A 1 91 ? -37.119 11.098 34.627 1.00 68.50 91 ARG A N 1
ATOM 667 C CA . ARG A 1 91 ? -36.611 10.134 35.611 1.00 68.50 91 ARG A CA 1
ATOM 668 C C . ARG A 1 91 ? -35.160 9.749 35.332 1.00 68.50 91 ARG A C 1
ATOM 670 O O . ARG A 1 91 ? -34.418 9.539 36.288 1.00 68.50 91 ARG A O 1
ATOM 677 N N . PHE A 1 92 ? -34.766 9.700 34.064 1.00 68.69 92 PHE A N 1
ATOM 678 C CA . PHE A 1 92 ? -33.475 9.195 33.598 1.00 68.69 92 PHE A CA 1
ATOM 679 C C . PHE A 1 92 ? -32.507 10.295 33.150 1.00 68.69 92 PHE A C 1
ATOM 681 O O . PHE A 1 92 ? -31.296 10.126 33.287 1.00 68.69 92 PHE A O 1
ATOM 688 N N . LEU A 1 93 ? -33.021 11.449 32.723 1.00 70.12 93 LEU A N 1
ATOM 689 C CA . LEU A 1 93 ? -32.254 12.631 32.339 1.00 70.12 93 LEU A CA 1
ATOM 690 C C . LEU A 1 93 ? -32.454 13.761 33.368 1.00 70.12 93 LEU A C 1
ATOM 692 O O . LEU A 1 93 ? -33.512 13.921 33.986 1.00 70.12 93 LEU A O 1
ATOM 696 N N . LYS A 1 94 ? -31.415 14.563 33.587 1.00 72.25 94 LYS A N 1
ATOM 697 C CA . LYS A 1 94 ? -31.442 15.827 34.331 1.00 72.25 94 LYS A CA 1
ATOM 698 C C . LYS A 1 94 ? -30.713 16.857 33.473 1.00 72.25 94 LYS A C 1
ATOM 700 O O . LYS A 1 94 ? -29.537 16.682 33.192 1.00 72.25 94 LYS A O 1
ATOM 705 N N . ASN A 1 95 ? -31.412 17.906 33.037 1.00 62.88 95 ASN A N 1
ATOM 706 C CA . ASN A 1 95 ? -30.869 18.952 32.155 1.00 62.88 95 ASN A CA 1
ATOM 707 C C . ASN A 1 95 ? -30.243 18.405 30.854 1.00 62.88 95 ASN A C 1
ATOM 709 O O . ASN A 1 95 ? -29.178 18.851 30.445 1.00 62.88 95 ASN A O 1
ATOM 713 N N . GLY A 1 96 ? -30.868 17.395 30.240 1.00 59.72 96 GLY A N 1
ATOM 714 C CA . GLY A 1 96 ? -30.337 16.742 29.035 1.00 59.72 96 GLY A CA 1
ATOM 715 C C . GLY A 1 96 ? -29.187 15.758 29.288 1.00 59.72 96 GLY A C 1
ATOM 716 O O . GLY A 1 96 ? -28.778 15.073 28.363 1.00 59.72 96 GLY A O 1
ATOM 717 N N . GLN A 1 97 ? -28.704 15.626 30.528 1.00 62.03 97 GLN A N 1
ATOM 718 C CA . GLN A 1 97 ? -27.641 14.688 30.897 1.00 62.03 97 GLN A CA 1
ATOM 719 C C . GLN A 1 97 ? -28.183 13.458 31.634 1.00 62.03 97 GLN A C 1
ATOM 721 O O . GLN A 1 97 ? -29.127 13.543 32.420 1.00 62.03 97 GLN A O 1
ATOM 726 N N . ILE A 1 98 ? -27.561 12.303 31.407 1.00 69.06 98 ILE A N 1
ATOM 727 C CA . ILE A 1 98 ? -27.911 11.013 32.018 1.00 69.06 98 ILE A CA 1
ATOM 728 C C . ILE A 1 98 ? -27.668 11.060 33.535 1.00 69.06 98 ILE A C 1
ATOM 730 O O . ILE A 1 98 ? -26.578 11.402 33.995 1.00 69.06 98 ILE A O 1
ATOM 734 N N . ARG A 1 99 ? -28.665 10.682 34.346 1.00 72.75 99 ARG A N 1
ATOM 735 C CA . ARG A 1 99 ? -28.498 10.565 35.806 1.00 72.75 99 ARG A CA 1
ATOM 736 C C . ARG A 1 99 ? -27.589 9.388 36.168 1.00 72.75 99 ARG A C 1
ATOM 738 O O . ARG A 1 99 ? -27.701 8.316 35.582 1.00 72.75 99 ARG A O 1
ATOM 745 N N . ALA A 1 100 ? -26.786 9.539 37.223 1.00 69.75 100 ALA A N 1
ATOM 746 C CA . ALA A 1 100 ? -25.811 8.533 37.668 1.00 69.75 100 ALA A CA 1
ATOM 747 C C . ALA A 1 100 ? -26.396 7.116 37.873 1.00 69.75 100 ALA A C 1
ATOM 749 O O . ALA A 1 100 ? -25.799 6.145 37.424 1.00 69.75 100 ALA A O 1
ATOM 750 N N . ALA A 1 101 ? -27.586 6.991 38.473 1.00 68.38 101 ALA A N 1
ATOM 751 C CA . ALA A 1 101 ? -28.242 5.694 38.697 1.00 68.38 101 ALA A CA 1
ATOM 752 C C . ALA A 1 101 ? -28.752 5.020 37.404 1.00 68.38 101 ALA A C 1
ATOM 754 O O . ALA A 1 101 ? -28.853 3.796 37.320 1.00 68.38 101 ALA A O 1
ATOM 755 N N . PHE A 1 102 ? -29.083 5.815 36.382 1.00 69.50 102 PHE A N 1
ATOM 756 C CA . PHE A 1 102 ? -29.428 5.278 35.067 1.00 69.50 102 PHE A CA 1
ATOM 757 C C . PHE A 1 102 ? -28.162 4.902 34.297 1.00 69.50 102 PHE A C 1
ATOM 759 O O . PHE A 1 102 ? -28.112 3.834 33.698 1.00 69.50 102 PHE A O 1
ATOM 766 N N . ARG A 1 103 ? -27.101 5.709 34.425 1.00 67.44 103 ARG A N 1
ATOM 767 C CA . ARG A 1 103 ? -25.772 5.404 33.887 1.00 67.44 103 ARG A CA 1
ATOM 768 C C . ARG A 1 103 ? -25.242 4.075 34.421 1.00 67.44 103 ARG A C 1
ATOM 770 O O . ARG A 1 103 ? -24.813 3.260 33.625 1.00 67.44 103 ARG A O 1
ATOM 777 N N . SER A 1 104 ? -25.349 3.790 35.722 1.00 67.06 104 SER A N 1
ATOM 778 C CA . SER A 1 104 ? -24.926 2.493 36.284 1.00 67.06 104 SER A CA 1
ATOM 779 C C . SER A 1 104 ? -25.721 1.301 35.735 1.00 67.06 104 SER A C 1
ATOM 781 O O . SER A 1 104 ? -25.158 0.224 35.541 1.00 67.06 104 SER A O 1
ATOM 783 N N . SER A 1 105 ? -27.007 1.491 35.431 1.00 67.00 105 SER A N 1
ATOM 784 C CA . SER A 1 105 ? -27.849 0.452 34.821 1.00 67.00 105 SER A CA 1
ATOM 785 C C . SER A 1 105 ? -27.492 0.235 33.344 1.00 67.00 105 SER A C 1
ATOM 787 O O . SER A 1 105 ? -27.308 -0.903 32.922 1.00 67.00 105 SER A O 1
ATOM 789 N N . LEU A 1 106 ? -27.298 1.320 32.584 1.00 67.94 106 LEU A N 1
ATOM 790 C CA . LEU A 1 106 ? -26.806 1.283 31.202 1.00 67.94 106 LEU A CA 1
ATOM 791 C C . LEU A 1 106 ? -25.409 0.666 31.106 1.00 67.94 106 LEU A C 1
ATOM 793 O O . LEU A 1 106 ? -25.159 -0.117 30.207 1.00 67.94 106 LEU A O 1
ATOM 797 N N . LEU A 1 107 ? -24.525 0.958 32.058 1.00 66.06 107 LEU A N 1
ATOM 798 C CA . LEU A 1 107 ? -23.192 0.364 32.178 1.00 66.06 107 LEU A CA 1
ATOM 799 C C . LEU A 1 107 ? -23.238 -1.140 32.414 1.00 66.06 107 LEU A C 1
ATOM 801 O O . LEU A 1 107 ? -22.485 -1.897 31.807 1.00 66.06 107 LEU A O 1
ATOM 805 N N . THR A 1 108 ? -24.113 -1.567 33.322 1.00 67.44 108 THR A N 1
ATOM 806 C CA . THR A 1 108 ? -24.307 -2.986 33.626 1.00 67.44 108 THR A CA 1
ATOM 807 C C . THR A 1 108 ? -24.834 -3.705 32.390 1.00 67.44 108 THR A C 1
ATOM 809 O O . THR A 1 108 ? -24.291 -4.736 32.007 1.00 67.44 108 THR A O 1
ATOM 812 N N . ASN A 1 109 ? -25.794 -3.100 31.690 1.00 66.81 109 ASN A N 1
ATOM 813 C CA . ASN A 1 109 ? -26.294 -3.625 30.428 1.00 66.81 109 ASN A CA 1
ATOM 814 C C . ASN A 1 109 ? -25.220 -3.612 29.334 1.00 66.81 109 ASN A C 1
ATOM 816 O O . ASN A 1 109 ? -25.004 -4.644 28.733 1.00 66.81 109 ASN A O 1
ATOM 820 N N . ALA A 1 110 ? -24.459 -2.539 29.123 1.00 67.94 110 ALA A N 1
ATOM 821 C CA . ALA A 1 110 ? -23.389 -2.487 28.118 1.00 67.94 110 ALA A CA 1
ATOM 822 C C . ALA A 1 110 ? -22.288 -3.545 28.339 1.00 67.94 110 ALA A C 1
ATOM 824 O O . ALA A 1 110 ? -21.597 -3.935 27.402 1.00 67.94 110 ALA A O 1
ATOM 825 N N . ARG A 1 111 ? -22.121 -4.031 29.577 1.00 69.38 111 ARG A N 1
ATOM 826 C CA . ARG A 1 111 ? -21.176 -5.108 29.914 1.00 69.38 111 ARG A CA 1
ATOM 827 C C . ARG A 1 111 ? -21.728 -6.516 29.663 1.00 69.38 111 ARG A C 1
ATOM 829 O O . ARG A 1 111 ? -20.928 -7.430 29.470 1.00 69.38 111 ARG A O 1
ATOM 836 N N . ILE A 1 112 ? -23.051 -6.695 29.705 1.00 68.88 112 ILE A N 1
ATOM 837 C CA . ILE A 1 112 ? -23.724 -8.011 29.710 1.00 68.88 112 ILE A CA 1
ATOM 838 C C . ILE A 1 112 ? -24.602 -8.220 28.460 1.00 68.88 112 ILE A C 1
ATOM 840 O O . ILE A 1 112 ? -24.920 -9.355 28.115 1.00 68.88 112 ILE A O 1
ATOM 844 N N . ALA A 1 113 ? -24.994 -7.145 27.778 1.00 68.75 113 ALA A N 1
ATOM 845 C CA . ALA A 1 113 ? -25.846 -7.160 26.599 1.00 68.75 113 ALA A CA 1
ATOM 846 C C . ALA A 1 113 ? -25.189 -7.925 25.452 1.00 68.75 113 ALA A C 1
ATOM 848 O O . ALA A 1 113 ? -23.960 -8.005 25.348 1.00 68.75 113 ALA A O 1
ATOM 849 N N . SER A 1 114 ? -26.041 -8.476 24.587 1.00 74.50 114 SER A N 1
ATOM 850 C CA . SER A 1 114 ? -25.574 -9.115 23.367 1.00 74.50 114 SER A CA 1
ATOM 851 C C . SER A 1 114 ? -24.808 -8.108 22.503 1.00 74.50 114 SER A C 1
ATOM 853 O O . SER A 1 114 ? -25.198 -6.949 22.379 1.00 74.50 114 SER A O 1
ATOM 855 N N . LEU A 1 115 ? -23.703 -8.572 21.921 1.00 80.19 115 LEU A N 1
ATOM 856 C CA . LEU A 1 115 ? -22.862 -7.808 20.998 1.00 80.19 115 LEU A CA 1
ATOM 857 C C . LEU A 1 115 ? -23.129 -8.204 19.537 1.00 80.19 115 LEU A C 1
ATOM 859 O O . LEU A 1 115 ? -22.383 -7.779 18.657 1.00 80.19 115 LEU A O 1
ATOM 863 N N . ASP A 1 116 ? -24.153 -9.024 19.278 1.00 78.62 116 ASP A N 1
ATOM 864 C CA . ASP A 1 116 ? -24.380 -9.676 17.981 1.00 78.62 116 ASP A CA 1
ATOM 865 C C . ASP A 1 116 ? -24.501 -8.670 16.824 1.00 78.62 116 ASP A C 1
ATOM 867 O O . ASP A 1 116 ? -23.905 -8.870 15.764 1.00 78.62 116 ASP A O 1
ATOM 871 N N . ASP A 1 117 ? -25.182 -7.541 17.031 1.00 71.38 117 ASP A N 1
ATOM 872 C CA . ASP A 1 117 ? -25.358 -6.513 15.994 1.00 71.38 117 ASP A CA 1
ATOM 873 C C . ASP A 1 117 ? -24.036 -5.821 15.624 1.00 71.38 117 ASP A C 1
ATOM 875 O O . ASP A 1 117 ? -23.737 -5.603 14.445 1.00 71.38 117 ASP A O 1
ATOM 879 N N . ILE A 1 118 ? -23.198 -5.521 16.622 1.00 76.25 118 ILE A N 1
ATOM 880 C CA . ILE A 1 118 ? -21.878 -4.912 16.406 1.00 76.25 118 ILE A CA 1
ATOM 881 C C . ILE A 1 118 ? -20.943 -5.928 15.741 1.00 76.25 118 ILE A C 1
ATOM 883 O O . ILE A 1 118 ? -20.281 -5.601 14.755 1.00 76.25 118 ILE A O 1
ATOM 887 N N . LEU A 1 119 ? -20.915 -7.163 16.251 1.00 83.50 119 LEU A N 1
ATOM 888 C CA . LEU A 1 119 ? -20.039 -8.233 15.767 1.00 83.50 119 LEU A CA 1
ATOM 889 C C . LEU A 1 119 ? -20.414 -8.720 14.364 1.00 83.50 119 LEU A C 1
ATOM 891 O O . LEU A 1 119 ? -19.535 -9.164 13.632 1.00 83.50 119 LEU A O 1
ATOM 895 N N . SER A 1 120 ? -21.683 -8.616 13.966 1.00 81.94 120 SER A N 1
ATOM 896 C CA . SER A 1 120 ? -22.128 -8.945 12.604 1.00 81.94 120 SER A CA 1
ATOM 897 C C . SER A 1 120 ? -21.876 -7.819 11.596 1.00 81.94 120 SER A C 1
ATOM 899 O O . SER A 1 120 ? -21.742 -8.053 10.390 1.00 81.94 120 SER A O 1
ATOM 901 N N . SER A 1 121 ? -21.791 -6.578 12.078 1.00 77.56 121 SER A N 1
ATOM 902 C CA . SER A 1 121 ? -21.637 -5.395 11.229 1.00 77.56 121 SER A CA 1
ATOM 903 C C . SER A 1 121 ? -20.184 -4.984 11.018 1.00 77.56 121 SER A C 1
ATOM 905 O O . SER A 1 121 ? -19.858 -4.457 9.950 1.00 77.56 121 SER A O 1
ATOM 907 N N . TYR A 1 122 ? -19.318 -5.231 12.004 1.00 82.62 122 TYR A N 1
ATOM 908 C CA . TYR A 1 122 ? -17.941 -4.748 12.022 1.00 82.62 122 TYR A CA 1
ATOM 909 C C . TYR A 1 122 ? -16.943 -5.864 12.359 1.00 82.62 122 TYR A C 1
ATOM 911 O O . TYR A 1 122 ? -17.224 -6.691 13.227 1.00 82.62 122 TYR A O 1
ATOM 919 N N . PRO A 1 123 ? -15.749 -5.863 11.737 1.00 85.06 123 PRO A N 1
ATOM 920 C CA . PRO A 1 123 ? -14.691 -6.832 12.015 1.00 85.06 123 PRO A CA 1
ATOM 921 C C . PRO A 1 123 ? -13.959 -6.522 13.331 1.00 85.06 123 PRO A C 1
ATOM 923 O O . PRO A 1 123 ? -12.772 -6.211 13.354 1.00 85.06 123 PRO A O 1
ATOM 926 N N . ILE A 1 124 ? -14.677 -6.610 14.449 1.00 87.94 124 ILE A N 1
ATOM 927 C CA . ILE A 1 124 ? -14.203 -6.245 15.788 1.00 87.94 124 ILE A CA 1
ATOM 928 C C . ILE A 1 124 ? -14.265 -7.438 16.741 1.00 87.94 124 ILE A C 1
ATOM 930 O O . ILE A 1 124 ? -15.220 -8.207 16.715 1.00 87.94 124 ILE A O 1
ATOM 934 N N . ARG A 1 125 ? -13.244 -7.615 17.580 1.00 91.44 125 ARG A N 1
ATOM 935 C CA . ARG A 1 125 ? -13.171 -8.700 18.563 1.00 91.44 125 ARG A CA 1
ATOM 936 C C . ARG A 1 125 ? -14.183 -8.473 19.686 1.00 91.44 125 ARG A C 1
ATOM 938 O O . ARG A 1 125 ? -14.423 -7.323 20.056 1.00 91.44 125 ARG A O 1
ATOM 945 N N . PRO A 1 126 ? -14.716 -9.532 20.320 1.00 90.75 126 PRO A N 1
ATOM 946 C CA . PRO A 1 126 ? -15.695 -9.389 21.397 1.00 90.75 126 PRO A CA 1
ATOM 947 C C . PRO A 1 126 ? -15.231 -8.491 22.550 1.00 90.75 126 PRO A C 1
ATOM 949 O O . PRO A 1 126 ? -16.017 -7.714 23.082 1.00 90.75 126 PRO A O 1
ATOM 952 N N . GLN A 1 127 ? -13.957 -8.563 22.942 1.00 91.44 127 GLN A N 1
ATOM 953 C CA . GLN A 1 127 ? -13.402 -7.702 23.988 1.00 91.44 127 GLN A CA 1
ATOM 954 C C . GLN A 1 127 ? -13.335 -6.224 23.580 1.00 91.44 127 GLN A C 1
ATOM 956 O O . GLN A 1 127 ? -13.609 -5.361 24.410 1.00 91.44 127 GLN A O 1
ATOM 961 N N . ASP A 1 128 ? -13.049 -5.942 22.310 1.00 92.12 128 ASP A N 1
ATOM 962 C CA . ASP A 1 128 ? -12.933 -4.582 21.787 1.00 92.12 128 ASP A CA 1
ATOM 963 C C . ASP A 1 128 ? -14.328 -3.984 21.536 1.00 92.12 128 ASP A C 1
ATOM 965 O O . ASP A 1 128 ? -14.580 -2.827 21.865 1.00 92.12 128 ASP A O 1
ATOM 969 N N . ALA A 1 129 ? -15.294 -4.800 21.095 1.00 88.50 129 ALA A N 1
ATOM 970 C CA . ALA A 1 129 ? -16.706 -4.425 20.968 1.00 88.50 129 ALA A CA 1
ATOM 971 C C . ALA A 1 129 ? -17.315 -3.958 22.297 1.00 88.50 129 ALA A C 1
ATOM 973 O O . ALA A 1 129 ? -18.141 -3.046 22.319 1.00 88.50 129 ALA A O 1
ATOM 974 N N . ARG A 1 130 ? -16.866 -4.516 23.429 1.00 89.19 130 ARG A N 1
ATOM 975 C CA . ARG A 1 130 ? -17.279 -4.033 24.756 1.00 89.19 130 ARG A CA 1
ATOM 976 C C . ARG A 1 130 ? -16.776 -2.625 25.055 1.00 89.19 130 ARG A C 1
ATOM 978 O O . ARG A 1 130 ? -17.437 -1.897 25.789 1.00 89.19 130 ARG A O 1
ATOM 985 N N . VAL A 1 131 ? -15.629 -2.216 24.511 1.00 90.38 131 VAL A N 1
ATOM 986 C CA . VAL A 1 131 ? -15.150 -0.832 24.649 1.00 90.38 131 VAL A CA 1
ATOM 987 C C . VAL A 1 131 ? -16.071 0.117 23.888 1.00 90.38 131 VAL A C 1
ATOM 989 O O . VAL A 1 131 ? -16.464 1.137 24.445 1.00 90.38 131 VAL A O 1
ATOM 992 N N . LEU A 1 132 ? -16.516 -0.264 22.689 1.00 84.75 132 LEU A N 1
ATOM 993 C CA . LEU A 1 132 ? -17.507 0.501 21.923 1.00 84.75 132 LEU A CA 1
ATOM 994 C C . LEU A 1 132 ? -18.858 0.578 22.647 1.00 84.75 132 LEU A C 1
ATOM 996 O O . LEU A 1 132 ? -19.458 1.647 22.709 1.00 84.75 132 LEU A O 1
ATOM 1000 N N . ALA A 1 133 ? -19.319 -0.520 23.250 1.00 83.81 133 ALA A N 1
ATOM 1001 C CA . ALA A 1 133 ? -20.544 -0.514 24.049 1.00 83.81 133 ALA A CA 1
ATOM 1002 C C . ALA A 1 133 ? -20.431 0.428 25.265 1.00 83.81 133 ALA A C 1
ATOM 1004 O O . ALA A 1 133 ? -21.374 1.149 25.585 1.00 83.81 133 ALA A O 1
ATOM 1005 N N . ARG A 1 134 ? -19.261 0.472 25.922 1.00 85.62 134 ARG A N 1
ATOM 1006 C CA . ARG A 1 134 ? -18.969 1.443 26.992 1.00 85.62 134 ARG A CA 1
ATOM 1007 C C . ARG A 1 134 ? -18.934 2.881 26.476 1.00 85.62 134 ARG A C 1
ATOM 1009 O O . ARG A 1 134 ? -19.466 3.764 27.143 1.00 85.62 134 ARG A O 1
ATOM 1016 N N . PHE A 1 135 ? -18.368 3.116 25.295 1.00 85.06 135 PHE A N 1
ATOM 1017 C CA . PHE A 1 135 ? -18.372 4.428 24.645 1.00 85.06 135 PHE A CA 1
ATOM 1018 C C . PHE A 1 135 ? -19.797 4.914 24.351 1.00 85.06 135 PHE A C 1
ATOM 1020 O O . PHE A 1 135 ? -20.140 6.036 24.712 1.00 85.06 135 PHE A O 1
ATOM 1027 N N . ALA A 1 136 ? -20.668 4.044 23.830 1.00 78.56 136 ALA A N 1
ATOM 1028 C CA . ALA A 1 136 ? -22.069 4.368 23.545 1.00 78.56 136 ALA A CA 1
ATOM 1029 C C . ALA A 1 136 ? -22.873 4.813 24.784 1.00 78.56 136 ALA A C 1
ATOM 1031 O O . ALA A 1 136 ? -23.856 5.537 24.657 1.00 78.56 136 ALA A O 1
ATOM 1032 N N . VAL A 1 137 ? -22.450 4.422 25.993 1.00 77.25 137 VAL A N 1
ATOM 1033 C CA . VAL A 1 137 ? -23.054 4.859 27.270 1.00 77.25 137 VAL A CA 1
ATOM 1034 C C . VAL A 1 137 ? -22.223 5.928 28.002 1.00 77.25 137 VAL A C 1
ATOM 1036 O O . VAL A 1 137 ? -22.531 6.299 29.141 1.00 77.25 137 VAL A O 1
ATOM 1039 N N . GLY A 1 138 ? -21.171 6.436 27.352 1.00 78.12 138 GLY A N 1
ATOM 1040 C CA . GLY A 1 138 ? -20.288 7.498 27.833 1.00 78.12 138 GLY A CA 1
ATOM 1041 C C . GLY A 1 138 ? -19.294 7.082 28.923 1.00 78.12 138 GLY A C 1
ATOM 1042 O O . GLY A 1 138 ? -18.935 7.919 29.745 1.00 78.12 138 GLY A O 1
ATOM 1043 N N . ASP A 1 139 ? -18.912 5.808 29.010 1.00 81.38 139 ASP A N 1
ATOM 1044 C CA . ASP A 1 139 ? -17.944 5.266 29.992 1.00 81.38 139 ASP A CA 1
ATOM 1045 C C . ASP A 1 139 ? -16.546 5.025 29.422 1.00 81.38 139 ASP A C 1
ATOM 1047 O O . ASP A 1 139 ? -15.626 4.701 30.164 1.00 81.38 139 ASP A O 1
ATOM 1051 N N . ALA A 1 140 ? -16.402 5.155 28.107 1.00 86.88 140 ALA A N 1
ATOM 1052 C CA . ALA A 1 140 ? -15.118 5.179 27.427 1.00 86.88 140 ALA A CA 1
ATOM 1053 C C . ALA A 1 140 ? -15.009 6.477 26.623 1.00 86.88 140 ALA A C 1
ATOM 1055 O O . ALA A 1 140 ? -16.036 7.053 26.247 1.00 86.88 140 ALA A O 1
ATOM 1056 N N . THR A 1 141 ? -13.787 6.943 26.381 1.00 88.81 141 THR A N 1
ATOM 1057 C CA . THR A 1 141 ? -13.539 8.091 25.501 1.00 88.81 141 THR A CA 1
ATOM 1058 C C . THR A 1 141 ? -13.608 7.679 24.030 1.00 88.81 141 THR A C 1
ATOM 1060 O O . THR A 1 141 ? -13.594 6.491 23.690 1.00 88.81 141 THR A O 1
ATOM 1063 N N . GLU A 1 142 ? -13.688 8.669 23.141 1.00 87.44 142 GLU A N 1
ATOM 1064 C CA . GLU A 1 142 ? -13.636 8.440 21.695 1.00 87.44 142 GLU A CA 1
ATOM 1065 C C . GLU A 1 142 ? -12.313 7.775 21.293 1.00 87.44 142 GLU A C 1
ATOM 1067 O O . GLU A 1 142 ? -12.306 6.813 20.526 1.00 87.44 142 GLU A O 1
ATOM 1072 N N . GLU A 1 143 ? -11.199 8.219 21.877 1.00 89.50 143 GLU A N 1
ATOM 1073 C CA . GLU A 1 143 ? -9.869 7.665 21.629 1.00 89.50 143 GLU A CA 1
ATOM 1074 C C . GLU A 1 143 ? -9.774 6.203 22.071 1.00 89.50 143 GLU A C 1
ATOM 1076 O O . GLU A 1 143 ? -9.225 5.382 21.340 1.00 89.50 143 GLU A O 1
ATOM 1081 N N . GLU A 1 144 ? -10.335 5.848 23.232 1.00 91.69 144 GLU A N 1
ATOM 1082 C CA . GLU A 1 144 ? -10.361 4.462 23.713 1.00 91.69 144 GLU A CA 1
ATOM 1083 C C . GLU A 1 144 ? -11.176 3.553 22.785 1.00 91.69 144 GLU A C 1
ATOM 1085 O O . GLU A 1 144 ? -10.753 2.435 22.477 1.00 91.69 144 GLU A O 1
ATOM 1090 N N . ALA A 1 145 ? -12.331 4.028 22.311 1.00 88.75 145 ALA A N 1
ATOM 1091 C CA . ALA A 1 145 ? -13.179 3.284 21.386 1.00 88.75 145 ALA A CA 1
ATOM 1092 C C . ALA A 1 145 ? -12.511 3.113 20.017 1.00 88.75 145 ALA A C 1
ATOM 1094 O O . ALA A 1 145 ? -12.498 2.012 19.458 1.00 88.75 145 ALA A O 1
ATOM 1095 N N . GLN A 1 146 ? -11.909 4.186 19.501 1.00 88.06 146 GLN A N 1
ATOM 1096 C CA . GLN A 1 146 ? -11.187 4.170 18.237 1.00 88.06 146 GLN A CA 1
ATOM 1097 C C . GLN A 1 146 ? -9.970 3.248 18.316 1.00 88.06 146 GLN A C 1
ATOM 1099 O O . GLN A 1 146 ? -9.743 2.446 17.409 1.00 88.06 146 GLN A O 1
ATOM 1104 N N . HIS A 1 147 ? -9.222 3.312 19.416 1.00 90.50 147 HIS A N 1
ATOM 1105 C CA . HIS A 1 147 ? -8.088 2.436 19.667 1.00 90.50 147 HIS A CA 1
ATOM 1106 C C . HIS A 1 147 ? -8.520 0.967 19.726 1.00 90.50 147 HIS A C 1
ATOM 1108 O O . HIS A 1 147 ? -7.918 0.135 19.054 1.00 90.50 147 HIS A O 1
ATOM 1114 N N . ALA A 1 148 ? -9.587 0.636 20.462 1.00 91.81 148 ALA A N 1
ATOM 1115 C CA . ALA A 1 148 ? -10.099 -0.734 20.540 1.00 91.81 148 ALA A CA 1
ATOM 1116 C C . ALA A 1 148 ? -10.532 -1.274 19.167 1.00 91.81 148 ALA A C 1
ATOM 1118 O O . ALA A 1 148 ? -10.216 -2.411 18.813 1.00 91.81 148 ALA A O 1
ATOM 1119 N N . PHE A 1 149 ? -11.205 -0.447 18.362 1.00 88.06 149 PHE A N 1
ATOM 1120 C CA . PHE A 1 149 ? -11.577 -0.820 17.000 1.00 88.06 149 PHE A CA 1
ATOM 1121 C C . PHE A 1 149 ? -10.350 -1.092 16.125 1.00 88.06 149 PHE A C 1
ATOM 1123 O O . PHE A 1 149 ? -10.271 -2.145 15.495 1.00 88.06 149 PHE A O 1
ATOM 1130 N N . VAL A 1 150 ? -9.364 -0.192 16.128 1.00 87.69 150 VAL A N 1
ATOM 1131 C CA . VAL A 1 150 ? -8.123 -0.369 15.361 1.00 87.69 150 VAL A CA 1
ATOM 1132 C C . VAL A 1 150 ? -7.355 -1.608 15.830 1.00 87.69 150 VAL A C 1
ATOM 1134 O O . VAL A 1 150 ? -6.893 -2.383 15.000 1.00 87.69 150 VAL A O 1
ATOM 1137 N N . GLU A 1 151 ? -7.280 -1.870 17.134 1.00 90.94 151 GLU A N 1
ATOM 1138 C CA . GLU A 1 151 ? -6.602 -3.050 17.686 1.00 90.94 151 GLU A CA 1
ATOM 1139 C C . GLU A 1 151 ? -7.201 -4.383 17.217 1.00 90.94 151 GLU A C 1
ATOM 1141 O O . GLU A 1 151 ? -6.466 -5.358 17.062 1.00 90.94 151 GLU A O 1
ATOM 1146 N N . SER A 1 152 ? -8.505 -4.444 16.942 1.00 89.50 152 SER A N 1
ATOM 1147 C CA . SER A 1 152 ? -9.111 -5.620 16.303 1.00 89.50 152 SER A CA 1
ATOM 1148 C C . SER A 1 152 ? -8.665 -5.818 14.860 1.00 89.50 152 SER A C 1
ATOM 1150 O O . SER A 1 152 ? -8.528 -6.952 14.407 1.00 89.50 152 SER A O 1
ATOM 1152 N N . LEU A 1 153 ? -8.428 -4.725 14.137 1.00 86.75 153 LEU A N 1
ATOM 1153 C CA . LEU A 1 153 ? -7.955 -4.771 12.757 1.00 86.75 153 LEU A CA 1
ATOM 1154 C C . LEU A 1 153 ? -6.471 -5.140 12.697 1.00 86.75 153 LEU A C 1
ATOM 1156 O O . LEU A 1 153 ? -6.041 -5.809 11.767 1.00 86.75 153 LEU A O 1
ATOM 1160 N N . ARG A 1 154 ? -5.692 -4.799 13.727 1.00 88.69 154 ARG A N 1
ATOM 1161 C CA . ARG A 1 154 ? -4.274 -5.177 13.856 1.00 88.69 154 ARG A CA 1
ATOM 1162 C C . ARG A 1 154 ? -4.034 -6.680 14.043 1.00 88.69 154 ARG A C 1
ATOM 1164 O O . ARG A 1 154 ? -2.885 -7.104 14.131 1.00 88.69 154 ARG A O 1
ATOM 1171 N N . ASP A 1 155 ? -5.096 -7.481 14.099 1.00 88.25 155 ASP A N 1
ATOM 1172 C CA . ASP A 1 155 ? -5.069 -8.935 14.224 1.00 88.25 155 ASP A CA 1
ATOM 1173 C C . ASP A 1 155 ? -5.504 -9.599 12.897 1.00 88.25 155 ASP A C 1
ATOM 1175 O O . ASP A 1 155 ? -6.701 -9.783 12.640 1.00 88.25 155 ASP A O 1
ATOM 1179 N N . PRO A 1 156 ? -4.553 -9.990 12.022 1.00 85.81 156 PRO A N 1
ATOM 1180 C CA . PRO A 1 156 ? -4.869 -10.605 10.733 1.00 85.81 156 PRO A CA 1
ATOM 1181 C C . PRO A 1 156 ? -5.659 -11.910 10.865 1.00 85.81 156 PRO A C 1
ATOM 1183 O O . PRO A 1 156 ? -6.468 -12.240 9.992 1.00 85.81 156 PRO A O 1
ATOM 1186 N N . ALA A 1 157 ? -5.422 -12.666 11.941 1.00 86.12 157 ALA A N 1
ATOM 1187 C CA . ALA A 1 157 ? -6.114 -13.919 12.204 1.00 86.12 157 ALA A CA 1
ATOM 1188 C C . ALA A 1 157 ? -7.593 -13.658 12.484 1.00 86.12 157 ALA A C 1
ATOM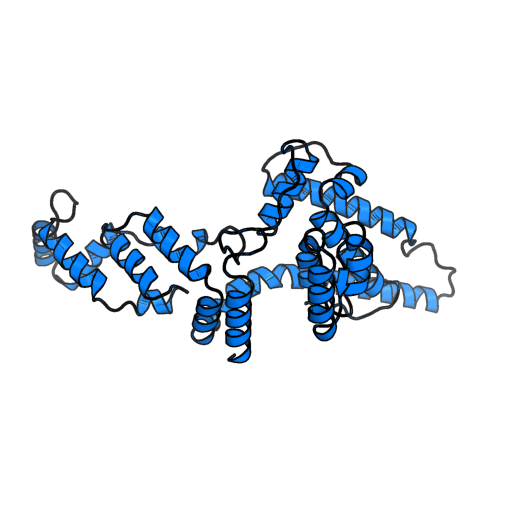 1190 O O . ALA A 1 157 ? -8.459 -14.268 11.847 1.00 86.12 157 ALA A O 1
ATOM 1191 N N . TRP A 1 158 ? -7.879 -12.699 13.369 1.00 88.25 158 TRP A N 1
ATOM 1192 C CA . TRP A 1 158 ? -9.239 -12.246 13.633 1.00 88.25 158 TRP A CA 1
ATOM 1193 C C . TRP A 1 158 ? -9.934 -11.768 12.360 1.00 88.25 158 TRP A C 1
ATOM 1195 O O . TRP A 1 158 ? -11.030 -12.233 12.047 1.00 88.25 158 TRP A O 1
ATOM 1205 N N . MET A 1 159 ? -9.269 -10.915 11.579 1.00 86.94 159 MET A N 1
ATOM 1206 C CA . MET A 1 159 ? -9.813 -10.389 10.328 1.00 86.94 159 MET A CA 1
ATOM 1207 C C . MET A 1 159 ? -10.222 -11.505 9.361 1.00 86.94 159 MET A C 1
ATOM 1209 O O . MET A 1 159 ? -11.336 -11.502 8.833 1.00 86.94 159 MET A O 1
ATOM 1213 N N . MET A 1 160 ? -9.360 -12.504 9.154 1.00 86.25 160 MET A N 1
ATOM 1214 C CA . MET A 1 160 ? -9.678 -13.627 8.266 1.00 86.25 160 MET A CA 1
ATOM 1215 C C . MET A 1 160 ? -10.802 -14.514 8.801 1.00 86.25 160 MET A C 1
ATOM 1217 O O . MET A 1 160 ? -11.603 -15.014 8.008 1.00 86.25 160 MET A O 1
ATOM 1221 N N . MET A 1 161 ? -10.878 -14.718 10.118 1.00 86.38 161 MET A N 1
ATOM 1222 C CA . MET A 1 161 ? -11.998 -15.437 10.728 1.00 86.38 161 MET A CA 1
ATOM 1223 C C . MET A 1 161 ? -13.306 -14.670 10.553 1.00 86.38 161 MET A C 1
ATOM 1225 O O . MET A 1 161 ? -14.305 -15.264 10.167 1.00 86.38 161 MET A O 1
ATOM 1229 N N . TRP A 1 162 ? -13.300 -13.355 10.751 1.00 87.50 162 TRP A N 1
ATOM 1230 C CA . TRP A 1 162 ? -14.501 -12.547 10.588 1.00 87.50 162 TRP A CA 1
ATOM 1231 C C . TRP A 1 162 ? -14.999 -12.554 9.138 1.00 87.50 162 TRP A C 1
ATOM 1233 O O . TRP A 1 162 ? -16.180 -12.794 8.885 1.00 87.50 162 TRP A O 1
ATOM 1243 N N . TYR A 1 163 ? -14.101 -12.390 8.161 1.00 85.44 163 TYR A N 1
ATOM 1244 C CA . TYR A 1 163 ? -14.461 -12.442 6.740 1.00 85.44 163 TYR A CA 1
ATOM 1245 C C . TYR A 1 163 ? -14.878 -13.829 6.248 1.00 85.44 163 TYR A C 1
ATOM 1247 O O . TYR A 1 163 ? -15.556 -13.923 5.223 1.00 85.44 163 TYR A O 1
ATOM 1255 N N . ARG A 1 164 ? -14.504 -14.904 6.953 1.00 83.62 164 ARG A N 1
ATOM 1256 C CA . ARG A 1 164 ? -15.046 -16.244 6.690 1.00 83.62 164 ARG A CA 1
ATOM 1257 C C . ARG A 1 164 ? -16.565 -16.237 6.829 1.00 83.62 164 ARG A C 1
ATOM 1259 O O . ARG A 1 164 ? -17.260 -16.745 5.953 1.00 83.62 164 ARG A O 1
ATOM 1266 N N . ASP A 1 165 ? -17.042 -15.605 7.892 1.00 83.19 165 ASP A N 1
ATOM 1267 C CA . ASP A 1 165 ? -18.449 -15.617 8.274 1.00 83.19 165 ASP A CA 1
ATOM 1268 C C . ASP A 1 165 ? -19.218 -14.441 7.622 1.00 83.19 165 ASP A C 1
ATOM 1270 O O . ASP A 1 165 ? -20.425 -14.524 7.412 1.00 83.19 165 ASP A O 1
ATOM 1274 N N . HIS A 1 166 ? -18.503 -13.402 7.162 1.00 82.44 166 HIS A N 1
ATOM 1275 C CA . HIS A 1 166 ? -19.057 -12.180 6.556 1.00 82.44 166 HIS A CA 1
ATOM 1276 C C . HIS A 1 166 ? -18.516 -11.895 5.142 1.00 82.44 166 HIS A C 1
ATOM 1278 O O . HIS A 1 166 ? -18.246 -10.748 4.782 1.00 82.44 166 HIS A O 1
ATOM 1284 N N . HIS A 1 167 ? -18.352 -12.926 4.310 1.00 73.94 167 HIS A N 1
ATOM 1285 C CA . HIS A 1 167 ? -17.717 -12.831 2.983 1.00 73.94 167 HIS A CA 1
ATOM 1286 C C . HIS A 1 167 ? -18.244 -11.685 2.092 1.00 73.94 167 HIS A C 1
ATOM 1288 O O . HIS A 1 167 ? -17.458 -11.027 1.412 1.00 73.94 167 HIS A O 1
ATOM 1294 N N . ALA A 1 168 ? -19.548 -11.385 2.125 1.00 72.81 168 ALA A N 1
ATOM 1295 C CA . ALA A 1 168 ? -20.145 -10.295 1.348 1.00 72.81 168 ALA A CA 1
ATOM 1296 C C . ALA A 1 168 ? -19.579 -8.906 1.717 1.00 72.81 168 ALA A C 1
ATOM 1298 O O . ALA A 1 168 ? -19.499 -8.020 0.862 1.00 72.81 168 ALA A O 1
ATOM 1299 N N . LYS A 1 169 ? -19.131 -8.728 2.966 1.00 72.81 169 LYS A N 1
ATOM 1300 C CA . LYS A 1 169 ? -18.538 -7.490 3.495 1.00 72.81 169 LYS A CA 1
ATOM 1301 C C . LYS A 1 169 ? -17.062 -7.314 3.116 1.00 72.81 169 LYS A C 1
ATOM 1303 O O . LYS A 1 169 ? -16.533 -6.223 3.286 1.00 72.81 169 LYS A O 1
ATOM 1308 N N . LEU A 1 170 ? -16.405 -8.344 2.568 1.00 66.88 170 LEU A N 1
ATOM 1309 C CA . LEU A 1 170 ? -15.043 -8.252 2.019 1.00 66.88 170 LEU A CA 1
ATOM 1310 C C . LEU A 1 170 ? -15.021 -7.494 0.676 1.00 66.88 170 LEU A C 1
ATOM 1312 O O . LEU A 1 170 ? -14.007 -6.904 0.303 1.00 66.88 170 LEU A O 1
ATOM 1316 N N . THR A 1 171 ? -16.144 -7.500 -0.049 1.00 60.19 171 THR A N 1
ATOM 1317 C CA . THR A 1 171 ? -16.266 -6.953 -1.409 1.00 60.19 171 THR A CA 1
ATOM 1318 C C . THR A 1 171 ? -15.749 -5.515 -1.536 1.00 60.19 171 THR A C 1
ATOM 1320 O O . THR A 1 171 ? -14.937 -5.290 -2.426 1.00 60.19 171 THR A O 1
ATOM 1323 N N . PRO A 1 172 ? -16.087 -4.551 -0.653 1.00 59.97 172 PRO A N 1
ATOM 1324 C CA . PRO A 1 172 ? -15.579 -3.181 -0.766 1.00 59.97 172 PRO A CA 1
ATOM 1325 C C . PRO A 1 172 ? -14.048 -3.076 -0.670 1.00 59.97 172 PRO A C 1
ATOM 1327 O O . PRO A 1 172 ? -13.440 -2.366 -1.463 1.00 59.97 172 PRO A O 1
ATOM 1330 N N . PHE A 1 173 ? -13.406 -3.831 0.229 1.00 59.78 173 PHE A N 1
ATOM 1331 C CA . PHE A 1 173 ? -11.941 -3.845 0.367 1.00 59.78 173 PHE A CA 1
ATOM 1332 C C . PHE A 1 173 ? -11.249 -4.474 -0.849 1.00 59.78 173 PHE A C 1
ATOM 1334 O O . PHE A 1 173 ? -10.218 -3.996 -1.330 1.00 59.78 173 PHE A O 1
ATOM 1341 N N . VAL A 1 174 ? -11.833 -5.553 -1.372 1.00 63.03 174 VAL A N 1
ATOM 1342 C CA . VAL A 1 174 ? -11.357 -6.205 -2.599 1.00 63.03 174 VAL A CA 1
ATOM 1343 C C . VAL A 1 174 ? -11.530 -5.278 -3.801 1.00 63.03 174 VAL A C 1
ATOM 1345 O O . VAL A 1 174 ? -10.657 -5.214 -4.662 1.00 63.03 174 VAL A O 1
ATOM 1348 N N . GLU A 1 175 ? -12.619 -4.522 -3.852 1.00 63.22 175 GLU A N 1
ATOM 1349 C CA . GLU A 1 175 ? -12.879 -3.550 -4.908 1.00 63.22 175 GLU A CA 1
ATOM 1350 C C . GLU A 1 175 ? -11.937 -2.343 -4.834 1.00 63.22 175 GLU A C 1
ATOM 1352 O O . GLU A 1 175 ? -11.437 -1.916 -5.873 1.00 63.22 175 GLU A O 1
ATOM 1357 N N . TRP A 1 176 ? -11.595 -1.849 -3.641 1.00 59.12 176 TRP A N 1
ATOM 1358 C CA . TRP A 1 176 ? -10.595 -0.785 -3.476 1.00 59.12 176 TRP A CA 1
ATOM 1359 C C . TRP A 1 176 ? -9.225 -1.168 -4.038 1.00 59.12 176 TRP A C 1
ATOM 1361 O O . TRP A 1 176 ? -8.585 -0.364 -4.711 1.00 59.12 176 TRP A O 1
ATOM 1371 N N . THR A 1 177 ? -8.796 -2.410 -3.818 1.00 58.09 177 THR A N 1
ATOM 1372 C CA . THR A 1 177 ? -7.492 -2.899 -4.294 1.00 58.09 177 THR A CA 1
ATOM 1373 C C . THR A 1 177 ? -7.506 -3.304 -5.770 1.00 58.09 177 THR A C 1
ATOM 1375 O O . THR A 1 177 ? -6.514 -3.120 -6.472 1.00 58.09 177 THR A O 1
ATOM 1378 N N . ARG A 1 178 ? -8.623 -3.840 -6.280 1.00 65.00 178 ARG A N 1
ATOM 1379 C CA . ARG A 1 178 ? -8.698 -4.383 -7.649 1.00 65.00 178 ARG A CA 1
ATOM 1380 C C . ARG A 1 178 ? -9.234 -3.415 -8.693 1.00 65.00 178 ARG A C 1
ATOM 1382 O O . ARG A 1 178 ? -8.914 -3.589 -9.868 1.00 65.00 178 ARG A O 1
ATOM 1389 N N . SER A 1 179 ? -10.035 -2.420 -8.313 1.00 65.06 179 SER A N 1
ATOM 1390 C CA . SER A 1 179 ? -10.656 -1.504 -9.277 1.00 65.06 179 SER A CA 1
ATOM 1391 C C . SER A 1 179 ? -9.632 -0.712 -10.100 1.00 65.06 179 SER A C 1
ATOM 1393 O O . SER A 1 179 ? -9.720 -0.768 -11.331 1.00 65.06 179 SER A O 1
ATOM 1395 N N . PRO A 1 180 ? -8.587 -0.102 -9.497 1.00 62.72 180 PRO A N 1
ATOM 1396 C CA . PRO A 1 180 ? -7.517 0.534 -10.272 1.00 62.72 180 PRO A CA 1
ATOM 1397 C C . PRO A 1 180 ? -6.784 -0.459 -11.192 1.00 62.72 180 PRO A C 1
ATOM 1399 O O . PRO A 1 180 ? -6.469 -0.137 -12.338 1.00 62.72 180 PRO A O 1
ATOM 1402 N N . GLY A 1 181 ? -6.601 -1.701 -10.722 1.00 62.81 181 GLY A N 1
ATOM 1403 C CA . GLY A 1 181 ? -6.050 -2.823 -11.492 1.00 62.81 181 GLY A CA 1
ATOM 1404 C C . GLY A 1 181 ? -6.804 -3.127 -12.775 1.00 62.81 181 GLY A C 1
ATOM 1405 O O . GLY A 1 181 ? -6.181 -3.334 -13.812 1.00 62.81 181 GLY A O 1
ATOM 1406 N N . ARG A 1 182 ? -8.139 -3.110 -12.736 1.00 69.62 182 ARG A N 1
ATOM 1407 C CA . ARG A 1 182 ? -8.967 -3.390 -13.917 1.00 69.62 182 ARG A CA 1
ATOM 1408 C C . ARG A 1 182 ? -8.871 -2.294 -14.971 1.00 69.62 182 ARG A C 1
ATOM 1410 O O . ARG A 1 182 ? -8.802 -2.621 -16.150 1.00 69.62 182 ARG A O 1
ATOM 1417 N N . VAL A 1 183 ? -8.837 -1.025 -14.558 1.00 70.38 183 VAL A N 1
ATOM 1418 C CA . VAL A 1 183 ? -8.708 0.110 -15.489 1.00 70.38 183 VAL A CA 1
ATOM 1419 C C . VAL A 1 183 ? -7.371 0.048 -16.221 1.00 70.38 183 VAL A C 1
ATOM 1421 O O . VAL A 1 183 ? -7.337 0.114 -17.448 1.00 70.38 183 VAL A O 1
ATOM 1424 N N . LEU A 1 184 ? -6.272 -0.153 -15.488 1.00 65.75 184 LEU A N 1
ATOM 1425 C CA . LEU A 1 184 ? -4.952 -0.260 -16.105 1.00 65.75 184 LEU A CA 1
ATOM 1426 C C . LEU A 1 184 ? -4.825 -1.513 -16.979 1.00 65.75 184 LEU A C 1
ATOM 1428 O O . LEU A 1 184 ? -4.227 -1.462 -18.054 1.00 65.75 184 LEU A O 1
ATOM 1432 N N . HIS A 1 185 ? -5.393 -2.637 -16.537 1.00 69.75 185 HIS A N 1
ATOM 1433 C CA . HIS A 1 185 ? -5.403 -3.869 -17.317 1.00 69.75 185 HIS A CA 1
ATOM 1434 C C . HIS A 1 185 ? -6.132 -3.677 -18.652 1.00 69.75 185 HIS A C 1
ATOM 1436 O O . HIS A 1 185 ? -5.573 -4.034 -19.685 1.00 69.75 185 HIS A O 1
ATOM 1442 N N . ALA A 1 186 ? -7.308 -3.040 -18.646 1.00 74.88 186 ALA A N 1
ATOM 1443 C CA . ALA A 1 186 ? -8.053 -2.727 -19.864 1.00 74.88 186 ALA A CA 1
ATOM 1444 C C . ALA A 1 186 ? -7.249 -1.822 -20.813 1.00 74.88 186 ALA A C 1
ATOM 1446 O O . ALA A 1 186 ? -7.107 -2.151 -21.988 1.00 74.88 186 ALA A O 1
ATOM 1447 N N . ALA A 1 187 ? -6.639 -0.749 -20.296 1.00 73.25 187 ALA A N 1
ATOM 1448 C CA . ALA A 1 187 ? -5.781 0.133 -21.095 1.00 73.25 187 ALA A CA 1
ATOM 1449 C C . ALA A 1 187 ? -4.566 -0.611 -21.686 1.00 73.25 187 ALA A C 1
ATOM 1451 O O . ALA A 1 187 ? -4.157 -0.368 -22.820 1.00 73.25 187 ALA A O 1
ATOM 1452 N N . THR A 1 188 ? -4.002 -1.562 -20.936 1.00 69.19 188 THR A N 1
ATOM 1453 C CA . THR A 1 188 ? -2.891 -2.403 -21.402 1.00 69.19 188 THR A CA 1
ATOM 1454 C C . THR A 1 188 ? -3.329 -3.371 -22.499 1.00 69.19 188 THR A C 1
ATOM 1456 O O . THR A 1 188 ? -2.600 -3.552 -23.473 1.00 69.19 188 THR A O 1
ATOM 1459 N N . GLU A 1 189 ? -4.494 -4.011 -22.354 1.00 75.25 189 GLU A N 1
ATOM 1460 C CA . GLU A 1 189 ? -5.050 -4.894 -23.386 1.00 75.25 189 GLU A CA 1
ATOM 1461 C C . GLU A 1 189 ? -5.363 -4.118 -24.672 1.00 75.25 189 GLU A C 1
ATOM 1463 O O . GLU A 1 189 ? -5.037 -4.589 -25.762 1.00 75.25 189 GLU A O 1
ATOM 1468 N 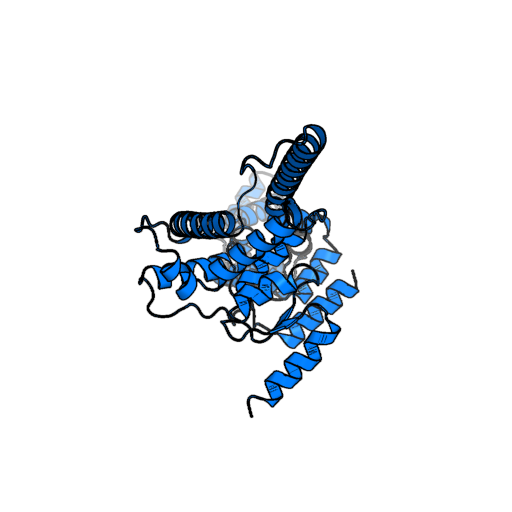N . GLU A 1 190 ? -5.917 -2.911 -24.552 1.00 77.88 190 GLU A N 1
ATOM 1469 C CA . GLU A 1 190 ? -6.171 -2.018 -25.684 1.00 77.88 190 GLU A CA 1
ATOM 1470 C C . GLU A 1 190 ? -4.867 -1.629 -26.395 1.00 77.88 190 GLU A C 1
ATOM 1472 O O . GLU A 1 190 ? -4.745 -1.797 -27.610 1.00 77.88 190 GLU A O 1
ATOM 1477 N N . MET A 1 191 ? -3.844 -1.213 -25.641 1.00 74.00 191 MET A N 1
ATOM 1478 C CA . MET A 1 191 ? -2.522 -0.903 -26.191 1.00 74.00 191 MET A CA 1
ATOM 1479 C C . MET A 1 191 ? -1.892 -2.116 -26.892 1.00 74.00 191 MET A C 1
ATOM 1481 O O . MET A 1 191 ? -1.376 -1.988 -28.003 1.00 74.00 191 MET A O 1
ATOM 1485 N N . ALA A 1 192 ? -1.961 -3.305 -26.285 1.00 72.69 192 ALA A N 1
ATOM 1486 C CA . ALA A 1 192 ? -1.465 -4.539 -26.893 1.00 72.69 192 ALA A CA 1
ATOM 1487 C C . ALA A 1 192 ? -2.204 -4.871 -28.201 1.00 72.69 192 ALA A C 1
ATOM 1489 O O . ALA A 1 192 ? -1.579 -5.305 -29.170 1.00 72.69 192 ALA A O 1
ATOM 1490 N N . SER A 1 193 ? -3.520 -4.637 -28.247 1.00 76.25 193 SER A N 1
ATOM 1491 C CA . SER A 1 193 ? -4.339 -4.816 -29.447 1.00 76.25 193 SER A CA 1
ATOM 1492 C C . SER A 1 193 ? -3.922 -3.857 -30.564 1.00 76.25 193 SER A C 1
ATOM 1494 O O . SER A 1 193 ? -3.678 -4.302 -31.686 1.00 76.25 193 SER A O 1
ATOM 1496 N N . HIS A 1 194 ? -3.756 -2.565 -30.263 1.00 78.06 194 HIS A N 1
ATOM 1497 C CA . HIS A 1 194 ? -3.304 -1.572 -31.243 1.00 78.06 194 HIS A CA 1
ATOM 1498 C C . HIS A 1 194 ? -1.913 -1.900 -31.795 1.00 78.06 194 HIS A C 1
ATOM 1500 O O . HIS A 1 194 ? -1.712 -1.889 -33.008 1.00 78.06 194 HIS A O 1
ATOM 1506 N N . VAL A 1 195 ? -0.968 -2.289 -30.936 1.00 72.81 195 VAL A N 1
ATOM 1507 C CA . VAL A 1 195 ? 0.366 -2.729 -31.373 1.00 72.81 195 VAL A CA 1
ATOM 1508 C C . VAL A 1 195 ? 0.284 -3.976 -32.260 1.00 72.81 195 VAL A C 1
ATOM 1510 O O . VAL A 1 195 ? 0.976 -4.065 -33.276 1.00 72.81 195 VAL A O 1
ATOM 1513 N N . ALA A 1 196 ? -0.567 -4.944 -31.912 1.00 74.50 196 ALA A N 1
ATOM 1514 C CA . ALA A 1 196 ? -0.761 -6.141 -32.723 1.00 74.50 196 ALA A CA 1
ATOM 1515 C C . ALA A 1 196 ? -1.370 -5.823 -34.100 1.00 74.50 196 ALA A C 1
ATOM 1517 O O . ALA A 1 196 ? -0.991 -6.465 -35.081 1.00 74.50 196 ALA A O 1
ATOM 1518 N N . MET A 1 197 ? -2.276 -4.843 -34.188 1.00 76.88 197 MET A N 1
ATOM 1519 C CA . MET A 1 197 ? -2.825 -4.358 -35.460 1.00 76.88 197 MET A CA 1
ATOM 1520 C C . MET A 1 197 ? -1.741 -3.707 -36.320 1.00 76.88 197 MET A C 1
ATOM 1522 O O . MET A 1 197 ? -1.534 -4.152 -37.445 1.00 76.88 197 MET A O 1
ATOM 1526 N N . LEU A 1 198 ? -0.969 -2.768 -35.760 1.00 73.69 198 LEU A N 1
ATOM 1527 C CA . LEU A 1 198 ? 0.128 -2.105 -36.476 1.00 73.69 198 LEU A CA 1
ATOM 1528 C C . LEU A 1 198 ? 1.135 -3.117 -37.047 1.00 73.69 198 LEU A C 1
ATOM 1530 O O . LEU A 1 198 ? 1.532 -3.016 -38.204 1.00 73.69 198 LEU A O 1
ATOM 1534 N N . ARG A 1 199 ? 1.482 -4.160 -36.282 1.00 71.75 199 ARG A N 1
ATOM 1535 C CA . ARG A 1 199 ? 2.377 -5.235 -36.750 1.00 71.75 199 ARG A CA 1
ATOM 1536 C C . ARG A 1 199 ? 1.798 -6.076 -37.882 1.00 71.75 199 ARG A C 1
ATOM 1538 O O . ARG A 1 199 ? 2.549 -6.567 -38.725 1.00 71.75 199 ARG A O 1
ATOM 1545 N N . ARG A 1 200 ? 0.484 -6.318 -37.883 1.00 73.12 200 ARG A N 1
ATOM 1546 C CA . ARG A 1 200 ? -0.179 -7.036 -38.983 1.00 73.12 200 ARG A CA 1
ATOM 1547 C C . ARG A 1 200 ? -0.151 -6.193 -40.250 1.00 73.12 200 ARG A C 1
ATOM 1549 O O . ARG A 1 200 ? 0.191 -6.726 -41.304 1.00 73.12 200 ARG A O 1
ATOM 1556 N N . ASP A 1 201 ? -0.427 -4.902 -40.120 1.00 71.38 201 ASP A N 1
ATOM 1557 C CA . ASP A 1 201 ? -0.449 -3.968 -41.241 1.00 71.38 201 ASP A CA 1
ATOM 1558 C C . ASP A 1 201 ? 0.956 -3.806 -41.849 1.00 71.38 201 ASP A C 1
ATOM 1560 O O . ASP A 1 201 ? 1.116 -3.978 -43.060 1.00 71.38 201 ASP A O 1
ATOM 1564 N N . GLU A 1 202 ? 1.995 -3.624 -41.023 1.00 68.69 202 GLU A N 1
ATOM 1565 C CA . GLU A 1 202 ? 3.404 -3.570 -41.459 1.00 68.69 202 GLU A CA 1
ATOM 1566 C C . GLU A 1 202 ? 3.828 -4.842 -42.219 1.00 68.69 202 GLU A C 1
ATOM 1568 O O . GLU A 1 202 ? 4.395 -4.764 -43.315 1.00 68.69 202 GLU A O 1
ATOM 1573 N N . ASN A 1 203 ? 3.492 -6.024 -41.689 1.00 66.06 203 ASN A N 1
ATOM 1574 C CA . ASN A 1 203 ? 3.793 -7.302 -42.341 1.00 66.06 203 ASN A CA 1
ATOM 1575 C C . ASN A 1 203 ? 3.028 -7.495 -43.659 1.00 66.06 203 ASN A C 1
ATOM 1577 O O . ASN A 1 203 ? 3.557 -8.102 -44.593 1.00 66.06 203 ASN A O 1
ATOM 1581 N N . SER A 1 204 ? 1.793 -6.993 -43.749 1.00 68.31 204 SER A N 1
ATOM 1582 C CA . SER A 1 204 ? 0.952 -7.131 -44.942 1.00 68.31 204 SER A CA 1
ATOM 1583 C C . SER A 1 204 ? 1.405 -6.239 -46.102 1.00 68.31 204 SER A C 1
ATOM 1585 O O . SER A 1 204 ? 1.294 -6.636 -47.262 1.00 68.31 204 SER A O 1
ATOM 1587 N N . HIS A 1 205 ? 1.980 -5.070 -45.802 1.00 64.81 205 HIS A N 1
ATOM 1588 C CA . HIS A 1 205 ? 2.359 -4.086 -46.814 1.00 64.81 205 HIS A CA 1
ATOM 1589 C C . HIS A 1 205 ? 3.848 -4.101 -47.200 1.00 64.81 205 HIS A C 1
ATOM 1591 O O . HIS A 1 205 ? 4.224 -3.378 -48.121 1.00 64.81 205 HIS A O 1
ATOM 1597 N N . ARG A 1 206 ? 4.702 -4.928 -46.562 1.00 55.91 206 ARG A N 1
ATOM 1598 C CA . ARG A 1 206 ? 6.171 -4.969 -46.796 1.00 55.91 206 ARG A CA 1
ATOM 1599 C C . ARG A 1 206 ? 6.830 -3.578 -46.764 1.00 55.91 206 ARG A C 1
ATOM 1601 O O . ARG A 1 206 ? 7.856 -3.350 -47.404 1.00 55.91 206 ARG A O 1
ATOM 1608 N N . VAL A 1 207 ? 6.239 -2.641 -46.032 1.00 57.56 207 VAL A N 1
ATOM 1609 C CA . VAL A 1 207 ? 6.803 -1.307 -45.843 1.00 57.56 207 VAL A CA 1
ATOM 1610 C C . VAL A 1 207 ? 7.879 -1.442 -44.771 1.00 57.56 207 VAL A C 1
ATOM 1612 O O . VAL A 1 207 ? 7.618 -1.990 -43.702 1.00 57.56 207 VAL A O 1
ATOM 1615 N N . ALA A 1 208 ? 9.104 -1.000 -45.068 1.00 51.59 208 ALA A N 1
ATOM 1616 C CA . ALA A 1 208 ? 10.162 -0.919 -44.064 1.00 51.59 208 ALA A CA 1
ATOM 1617 C C . ALA A 1 208 ? 9.634 -0.099 -42.878 1.00 51.59 208 ALA A C 1
ATOM 1619 O O . ALA A 1 208 ? 9.165 1.017 -43.092 1.00 51.59 208 ALA A O 1
ATOM 1620 N N . SER A 1 209 ? 9.657 -0.680 -41.670 1.00 52.59 209 SER A N 1
ATOM 1621 C CA . SER A 1 209 ? 8.999 -0.135 -40.476 1.00 52.59 209 SER A CA 1
ATOM 1622 C C . SER A 1 209 ? 9.278 1.358 -40.342 1.00 52.59 209 SER A C 1
ATOM 1624 O O . SER A 1 209 ? 10.420 1.773 -40.116 1.00 52.59 209 SER A O 1
ATOM 1626 N N . SER A 1 210 ? 8.247 2.174 -40.496 1.00 49.44 210 SER A N 1
ATOM 1627 C CA . SER A 1 210 ? 8.343 3.625 -40.445 1.00 49.44 210 SER A CA 1
ATOM 1628 C C . SER A 1 210 ? 8.445 4.108 -38.999 1.00 49.44 210 SER A C 1
ATOM 1630 O O . SER A 1 210 ? 7.579 4.848 -38.564 1.00 49.44 210 SER A O 1
ATOM 1632 N N . GLY A 1 211 ? 9.438 3.655 -38.222 1.00 55.91 211 GLY A N 1
ATOM 1633 C CA . GLY A 1 211 ? 9.735 4.168 -36.872 1.00 55.91 211 GLY A CA 1
ATOM 1634 C C . GLY A 1 211 ? 8.535 4.276 -35.915 1.00 55.91 211 GLY A C 1
ATOM 1635 O O . GLY A 1 211 ? 8.563 5.081 -34.992 1.00 55.91 211 GLY A O 1
ATOM 1636 N N . THR A 1 212 ? 7.468 3.516 -36.161 1.00 60.34 212 THR A N 1
ATOM 1637 C CA . THR A 1 212 ? 6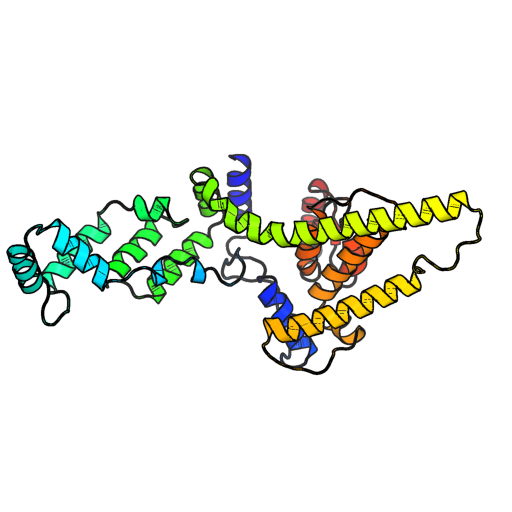.134 3.685 -35.565 1.00 60.34 212 THR A CA 1
ATOM 1638 C C . THR A 1 212 ? 6.056 3.098 -34.162 1.00 60.34 212 THR A C 1
ATOM 1640 O O . THR A 1 212 ? 5.236 3.524 -33.351 1.00 60.34 212 THR A O 1
ATOM 1643 N N . LEU A 1 213 ? 6.928 2.134 -33.863 1.00 66.44 213 LEU A N 1
ATOM 1644 C CA . LEU A 1 213 ? 7.100 1.577 -32.529 1.00 66.44 213 LEU A CA 1
ATOM 1645 C C . LEU A 1 213 ? 8.274 2.274 -31.826 1.00 66.44 213 LEU A C 1
ATOM 1647 O O . LEU A 1 213 ? 9.309 2.489 -32.465 1.00 66.44 213 LEU A O 1
ATOM 1651 N N . PRO A 1 214 ? 8.155 2.592 -30.522 1.00 68.19 214 PRO A N 1
ATOM 1652 C CA . PRO A 1 214 ? 9.245 3.211 -29.777 1.00 68.19 214 PRO A CA 1
ATOM 1653 C C . PRO A 1 214 ? 10.518 2.366 -29.871 1.00 68.19 214 PRO A C 1
ATOM 1655 O O . PRO A 1 214 ? 10.464 1.139 -29.778 1.00 68.19 214 PRO A O 1
ATOM 1658 N N . SER A 1 215 ? 11.678 3.006 -30.023 1.00 78.69 215 SER A N 1
ATOM 1659 C CA . SER A 1 215 ? 12.952 2.319 -29.807 1.00 78.69 215 SER A CA 1
ATOM 1660 C C . SER A 1 215 ? 13.111 1.970 -28.321 1.00 78.69 215 SER A C 1
ATOM 1662 O O . SER A 1 215 ? 12.422 2.523 -27.462 1.00 78.69 215 SER A O 1
ATOM 1664 N N . ALA A 1 216 ? 14.051 1.083 -27.983 1.00 76.50 216 ALA A N 1
ATOM 1665 C CA . ALA A 1 216 ? 14.362 0.794 -26.579 1.00 76.50 216 ALA A CA 1
ATOM 1666 C C . ALA A 1 216 ? 14.780 2.059 -25.801 1.00 76.50 216 ALA A C 1
ATOM 1668 O O . ALA A 1 216 ? 14.504 2.173 -24.610 1.00 76.50 216 ALA A O 1
ATOM 1669 N N . GLU A 1 217 ? 15.423 3.013 -26.476 1.00 83.38 217 GLU A N 1
ATOM 1670 C CA . GLU A 1 217 ? 15.792 4.314 -25.917 1.00 83.38 217 GLU A CA 1
ATOM 1671 C C . GLU A 1 217 ? 14.572 5.226 -25.750 1.00 83.38 217 GLU A C 1
ATOM 1673 O O . GLU A 1 217 ? 14.365 5.766 -24.667 1.00 83.38 217 GLU A O 1
ATOM 1678 N N . GLY A 1 218 ? 13.701 5.308 -26.763 1.00 83.44 218 GLY A N 1
ATOM 1679 C CA . GLY A 1 218 ? 12.445 6.057 -26.672 1.00 83.44 218 GLY A CA 1
ATOM 1680 C C . GLY A 1 218 ? 11.529 5.540 -25.559 1.00 83.44 218 GLY A C 1
ATOM 1681 O O . GLY A 1 218 ? 10.886 6.325 -24.870 1.00 83.44 218 GLY A O 1
ATOM 1682 N N . TRP A 1 219 ? 11.530 4.228 -25.314 1.00 83.81 219 TRP A N 1
ATOM 1683 C CA . TRP A 1 219 ? 10.789 3.626 -24.207 1.00 83.81 219 TRP A CA 1
ATOM 1684 C C . TRP A 1 219 ? 11.385 3.934 -22.829 1.00 83.81 219 TRP A C 1
ATOM 1686 O O . TRP A 1 219 ? 10.662 4.098 -21.848 1.00 83.81 219 TRP A O 1
ATOM 1696 N N . ARG A 1 220 ? 12.716 4.005 -22.722 1.00 85.75 220 ARG A N 1
ATOM 1697 C CA . ARG A 1 220 ? 13.364 4.452 -21.480 1.00 85.75 220 ARG A CA 1
ATOM 1698 C C . ARG A 1 220 ? 13.036 5.913 -21.202 1.00 85.75 220 ARG A C 1
ATOM 1700 O O . ARG A 1 220 ? 12.673 6.235 -20.080 1.00 85.75 220 ARG A O 1
ATOM 1707 N N . HIS A 1 221 ? 13.063 6.754 -22.230 1.00 88.19 221 HIS A N 1
ATOM 1708 C CA . HIS A 1 221 ? 12.674 8.152 -22.098 1.00 88.19 221 HIS A CA 1
ATOM 1709 C C . HIS A 1 221 ? 11.219 8.305 -21.629 1.00 88.19 221 HIS A C 1
ATOM 1711 O O . HIS A 1 221 ? 10.963 9.021 -20.666 1.00 88.19 221 HIS A O 1
ATOM 1717 N N . SER A 1 222 ? 10.274 7.553 -22.210 1.00 87.19 222 SER A N 1
ATOM 1718 C CA . SER A 1 222 ? 8.875 7.585 -21.758 1.00 87.19 222 SER A CA 1
ATOM 1719 C C . SER A 1 222 ? 8.699 7.062 -20.326 1.00 87.19 222 SER A C 1
ATOM 1721 O O . SER A 1 222 ? 7.809 7.514 -19.607 1.00 87.19 222 SER A O 1
ATOM 1723 N N . GLN A 1 223 ? 9.545 6.121 -19.891 1.00 90.81 223 GLN A N 1
ATOM 1724 C CA . GLN A 1 223 ? 9.577 5.659 -18.501 1.00 90.81 223 GLN A CA 1
ATOM 1725 C C . GLN A 1 223 ? 9.992 6.787 -17.546 1.00 90.81 223 GLN A C 1
ATOM 1727 O O . GLN A 1 223 ? 9.385 6.931 -16.485 1.00 90.81 223 GLN A O 1
ATOM 1732 N N . ASP A 1 224 ? 11.003 7.572 -17.919 1.00 94.00 224 ASP A N 1
ATOM 1733 C CA . ASP A 1 224 ? 11.499 8.693 -17.119 1.00 94.00 224 ASP A CA 1
ATOM 1734 C C . ASP A 1 224 ? 10.459 9.821 -17.038 1.00 94.00 224 ASP A C 1
ATOM 1736 O O . ASP A 1 224 ? 10.159 10.302 -15.945 1.00 94.00 224 ASP A O 1
ATOM 1740 N N . GLU A 1 225 ? 9.825 10.179 -18.160 1.00 92.81 225 GLU A N 1
ATOM 1741 C CA . GLU A 1 225 ? 8.727 11.158 -18.185 1.00 92.81 225 GLU A CA 1
ATOM 1742 C C . GLU A 1 225 ? 7.540 10.716 -17.319 1.00 92.81 225 GLU A C 1
ATOM 1744 O O . GLU A 1 225 ? 6.990 11.508 -16.549 1.00 92.81 225 GLU A O 1
ATOM 1749 N N . LEU A 1 226 ? 7.150 9.438 -17.406 1.00 90.94 226 LEU A N 1
ATOM 1750 C CA . LEU A 1 226 ? 6.087 8.879 -16.572 1.00 90.94 226 LEU A CA 1
ATOM 1751 C C . LEU A 1 226 ? 6.434 8.994 -15.085 1.00 90.94 226 LEU A C 1
ATOM 1753 O O . LEU A 1 226 ? 5.575 9.360 -14.282 1.00 90.94 226 LEU A O 1
ATOM 1757 N N . LEU A 1 227 ? 7.677 8.683 -14.717 1.00 94.12 227 LEU A N 1
ATOM 1758 C CA . LEU A 1 227 ? 8.139 8.744 -13.336 1.00 94.12 227 LEU A CA 1
ATOM 1759 C C . LEU A 1 227 ? 8.085 10.178 -12.788 1.00 94.12 227 LEU A C 1
ATOM 1761 O O . LEU A 1 227 ? 7.572 10.381 -11.686 1.00 94.12 227 LEU A O 1
ATOM 1765 N N . VAL A 1 228 ? 8.532 11.167 -13.570 1.00 96.06 228 VAL A N 1
ATOM 1766 C CA . VAL A 1 228 ? 8.470 12.593 -13.202 1.00 96.06 228 VAL A CA 1
ATOM 1767 C C . VAL A 1 228 ? 7.023 13.057 -13.026 1.00 96.06 228 VAL A C 1
ATOM 1769 O O . VAL A 1 228 ? 6.668 13.559 -11.959 1.00 96.06 228 VAL A O 1
ATOM 1772 N N . HIS A 1 229 ? 6.148 12.812 -14.007 1.00 93.94 229 HIS A N 1
ATOM 1773 C CA . HIS A 1 229 ? 4.740 13.216 -13.919 1.00 93.94 229 HIS A CA 1
ATOM 1774 C C . HIS A 1 229 ? 3.998 12.547 -12.753 1.00 93.94 229 HIS A C 1
ATOM 1776 O O . HIS A 1 229 ? 3.143 13.165 -12.108 1.00 93.94 229 HIS A O 1
ATOM 1782 N N . LEU A 1 230 ? 4.302 11.277 -12.463 1.00 92.44 230 LEU A N 1
ATOM 1783 C CA . LEU A 1 230 ? 3.733 10.587 -11.308 1.00 92.44 230 LEU A CA 1
ATOM 1784 C C . LEU A 1 230 ? 4.219 11.202 -9.998 1.00 92.44 230 LEU A C 1
ATOM 1786 O O . LEU A 1 230 ? 3.390 11.432 -9.118 1.00 92.44 230 LEU A O 1
ATOM 1790 N N . ALA A 1 231 ? 5.513 11.503 -9.873 1.00 95.06 231 ALA A N 1
ATOM 1791 C CA . ALA A 1 231 ? 6.057 12.154 -8.687 1.00 95.06 231 ALA A CA 1
ATOM 1792 C C . ALA A 1 231 ? 5.391 13.517 -8.444 1.00 95.06 231 ALA A C 1
ATOM 1794 O O . ALA A 1 231 ? 4.915 13.768 -7.342 1.00 95.06 231 ALA A O 1
ATOM 1795 N N . GLU A 1 232 ? 5.247 14.355 -9.472 1.00 94.25 232 GLU A N 1
ATOM 1796 C CA . GLU A 1 232 ? 4.566 15.654 -9.364 1.00 94.25 232 GLU A CA 1
ATOM 1797 C C . GLU A 1 232 ? 3.108 15.519 -8.910 1.00 94.25 232 GLU A C 1
ATOM 1799 O O . GLU A 1 232 ? 2.644 16.215 -7.998 1.00 94.25 232 GLU A O 1
ATOM 1804 N N . ARG A 1 233 ? 2.367 14.594 -9.531 1.00 93.19 233 ARG A N 1
ATOM 1805 C CA . ARG A 1 233 ? 0.963 14.352 -9.195 1.00 93.19 233 ARG A CA 1
ATOM 1806 C C . ARG A 1 233 ? 0.810 13.825 -7.769 1.00 93.19 233 ARG A C 1
ATOM 1808 O O . ARG A 1 233 ? -0.104 14.255 -7.064 1.00 93.19 233 ARG A O 1
ATOM 1815 N N . LEU A 1 234 ? 1.680 12.908 -7.348 1.00 92.88 234 LEU A N 1
ATOM 1816 C CA . LEU A 1 234 ? 1.685 12.358 -5.994 1.00 92.88 234 LEU A CA 1
ATOM 1817 C C . LEU A 1 234 ? 2.110 13.404 -4.963 1.00 92.88 234 LEU A C 1
ATOM 1819 O O . LEU A 1 234 ? 1.487 13.471 -3.910 1.00 92.88 234 LEU A O 1
ATOM 1823 N N . THR A 1 235 ? 3.074 14.273 -5.272 1.00 94.69 235 THR A N 1
ATOM 1824 C CA . THR A 1 235 ? 3.449 15.405 -4.411 1.00 94.69 235 THR A CA 1
ATOM 1825 C C . THR A 1 235 ? 2.235 16.284 -4.131 1.00 94.69 235 THR A C 1
ATOM 1827 O O . THR A 1 235 ? 1.921 16.552 -2.970 1.00 94.69 235 THR A O 1
ATOM 1830 N N . ARG A 1 236 ? 1.476 16.654 -5.170 1.00 93.44 236 ARG A N 1
ATOM 1831 C CA . ARG A 1 236 ? 0.252 17.445 -4.990 1.00 93.44 236 ARG A CA 1
ATOM 1832 C C . ARG A 1 236 ? -0.802 16.697 -4.173 1.00 93.44 236 ARG A C 1
ATOM 1834 O O . ARG A 1 236 ? -1.399 17.277 -3.273 1.00 93.44 236 ARG A O 1
ATOM 1841 N N . ALA A 1 237 ? -1.032 15.422 -4.485 1.00 89.81 237 ALA A N 1
ATOM 1842 C CA . ALA A 1 237 ? -2.099 14.632 -3.874 1.00 89.81 237 ALA A CA 1
ATOM 1843 C C . ALA A 1 237 ? -1.819 14.242 -2.412 1.00 89.81 237 ALA A C 1
ATOM 1845 O O . ALA A 1 237 ? -2.734 14.267 -1.595 1.00 89.81 237 ALA A O 1
ATOM 1846 N N . LEU A 1 238 ? -0.578 13.870 -2.086 1.00 90.75 238 LEU A N 1
ATOM 1847 C CA . LEU A 1 238 ? -0.197 13.334 -0.776 1.00 90.75 238 LEU A CA 1
ATOM 1848 C C . LEU A 1 238 ? 0.365 14.401 0.165 1.00 90.75 238 LEU A C 1
ATOM 1850 O O . LEU A 1 238 ? 0.191 14.295 1.378 1.00 90.75 238 LEU A O 1
ATOM 1854 N N . LEU A 1 239 ? 1.058 15.415 -0.365 1.00 93.50 239 LEU A N 1
ATOM 1855 C CA . LEU A 1 239 ? 1.644 16.475 0.461 1.00 93.50 239 LEU A CA 1
ATOM 1856 C C . LEU A 1 239 ? 0.748 17.713 0.538 1.00 93.50 239 LEU A C 1
ATOM 1858 O O . LEU A 1 239 ? 0.897 18.492 1.476 1.00 93.50 239 LEU A O 1
ATOM 1862 N N . GLY A 1 240 ? -0.172 17.900 -0.416 1.00 92.50 240 GLY A N 1
ATOM 1863 C CA . GLY A 1 240 ? -1.008 19.101 -0.494 1.00 92.50 240 GLY A CA 1
ATOM 1864 C C . GLY A 1 240 ? -0.208 20.367 -0.817 1.00 92.50 240 GLY A C 1
ATOM 1865 O O . GLY A 1 240 ? -0.631 21.464 -0.462 1.00 92.50 240 GLY A O 1
ATOM 1866 N N . LEU A 1 241 ? 0.963 20.215 -1.445 1.00 91.19 241 LEU A N 1
ATOM 1867 C CA . LEU A 1 241 ? 1.892 21.299 -1.762 1.00 91.19 241 LEU A CA 1
ATOM 1868 C C . LEU A 1 241 ? 2.124 21.388 -3.272 1.00 91.19 241 LEU A C 1
ATOM 1870 O O . LEU A 1 241 ? 2.184 20.373 -3.967 1.00 91.19 241 LEU A O 1
ATOM 1874 N N . GLU A 1 242 ? 2.314 22.609 -3.765 1.00 93.50 242 GLU A N 1
ATOM 1875 C CA . GLU A 1 242 ? 2.826 22.871 -5.109 1.00 93.50 242 GLU A CA 1
ATOM 1876 C C . GLU A 1 242 ? 4.332 23.126 -5.012 1.00 93.50 242 GLU A C 1
ATOM 1878 O O . GLU A 1 242 ? 4.771 24.186 -4.568 1.00 93.50 242 GLU A O 1
ATOM 1883 N N . LEU A 1 243 ? 5.128 22.118 -5.367 1.00 94.38 243 LEU A N 1
ATOM 1884 C CA . LEU A 1 243 ? 6.590 22.162 -5.309 1.00 94.38 243 LEU A CA 1
ATOM 1885 C C . LEU A 1 243 ? 7.185 22.087 -6.723 1.00 94.38 243 LEU A C 1
ATOM 1887 O O . LEU A 1 243 ? 6.524 21.570 -7.627 1.00 94.38 243 LEU A O 1
ATOM 1891 N N . PRO A 1 244 ? 8.424 22.575 -6.930 1.00 94.94 244 PRO A N 1
ATOM 1892 C CA . PRO A 1 244 ? 9.111 22.440 -8.210 1.00 94.94 244 PRO A CA 1
ATOM 1893 C C . PRO A 1 244 ? 9.246 20.977 -8.640 1.00 94.94 244 PRO A C 1
ATOM 1895 O O . PRO A 1 244 ? 9.451 20.104 -7.795 1.00 94.94 244 PRO A O 1
ATOM 1898 N N . ALA A 1 245 ? 9.191 20.734 -9.949 1.00 94.50 245 ALA A N 1
ATOM 1899 C CA . ALA A 1 245 ? 9.411 19.419 -10.541 1.00 94.50 245 ALA A CA 1
ATOM 1900 C C . ALA A 1 245 ? 10.744 18.806 -10.078 1.00 94.50 245 ALA A C 1
ATOM 1902 O O . ALA A 1 245 ? 11.777 19.483 -10.043 1.00 94.50 245 ALA A O 1
ATOM 1903 N N . LEU A 1 246 ? 10.725 17.519 -9.733 1.00 96.69 246 LEU A N 1
ATOM 1904 C CA . LEU A 1 246 ? 11.937 16.760 -9.428 1.00 96.69 246 LEU A CA 1
ATOM 1905 C C . LEU A 1 246 ? 12.563 16.252 -10.730 1.00 96.69 246 LEU A C 1
ATOM 1907 O O . LEU A 1 246 ? 11.850 15.809 -11.629 1.00 96.69 246 LEU A O 1
ATOM 1911 N N . SER A 1 247 ? 13.895 16.263 -10.815 1.00 97.44 247 SER A N 1
ATOM 1912 C CA . SER A 1 247 ? 14.588 15.571 -11.906 1.00 97.44 247 SER A CA 1
ATOM 1913 C C . SER A 1 247 ? 14.480 14.053 -11.734 1.00 97.44 247 SER A C 1
ATOM 1915 O O . SER A 1 247 ? 14.327 13.555 -10.612 1.00 97.44 247 SER A O 1
ATOM 1917 N N . VAL A 1 248 ? 14.605 13.304 -12.830 1.00 97.00 248 VAL A N 1
ATOM 1918 C CA . VAL A 1 248 ? 14.557 11.835 -12.788 1.00 97.00 248 VAL A CA 1
ATOM 1919 C C . VAL A 1 248 ? 15.659 11.255 -11.898 1.00 97.00 248 VAL A C 1
ATOM 1921 O O . VAL A 1 248 ? 15.399 10.348 -11.112 1.00 97.00 248 VAL A O 1
ATOM 1924 N N . GLU A 1 249 ? 16.860 11.837 -11.922 1.00 97.00 249 GLU A N 1
ATOM 1925 C CA . GLU A 1 249 ? 17.991 11.412 -11.092 1.00 97.00 249 GLU A CA 1
ATOM 1926 C C . GLU A 1 249 ? 17.685 11.615 -9.610 1.00 97.00 249 GLU A C 1
ATOM 1928 O O . GLU A 1 249 ? 18.025 10.776 -8.773 1.00 97.00 249 GLU A O 1
ATOM 1933 N N . ARG A 1 250 ? 17.009 12.723 -9.275 1.00 97.56 250 ARG A N 1
ATOM 1934 C CA . ARG A 1 250 ? 16.594 12.991 -7.901 1.00 97.56 250 ARG A CA 1
ATOM 1935 C C . ARG A 1 250 ? 15.548 11.983 -7.439 1.00 97.56 250 ARG A C 1
ATOM 1937 O O . ARG A 1 250 ? 15.660 11.506 -6.314 1.00 97.56 250 ARG A O 1
ATOM 1944 N N . ILE A 1 251 ? 14.577 11.641 -8.286 1.00 97.50 251 ILE A N 1
ATOM 1945 C CA . ILE A 1 251 ? 13.554 10.636 -7.963 1.00 97.50 251 ILE A CA 1
ATOM 1946 C C . ILE A 1 251 ? 14.197 9.255 -7.798 1.00 97.50 251 ILE A C 1
ATOM 1948 O O . ILE A 1 251 ? 13.930 8.576 -6.813 1.00 97.50 251 ILE A O 1
ATOM 1952 N N . ASP A 1 252 ? 15.089 8.847 -8.699 1.00 95.81 252 ASP A N 1
ATOM 1953 C CA . ASP A 1 252 ? 15.753 7.543 -8.615 1.00 95.81 252 ASP A CA 1
ATOM 1954 C C . ASP A 1 252 ? 16.616 7.385 -7.357 1.00 95.81 252 ASP A C 1
ATOM 1956 O O . ASP A 1 252 ? 16.729 6.273 -6.837 1.00 95.81 252 ASP A O 1
ATOM 1960 N N . ALA A 1 253 ? 17.212 8.477 -6.871 1.00 95.31 253 ALA A N 1
ATOM 1961 C CA . ALA A 1 253 ? 18.030 8.475 -5.663 1.00 95.31 253 ALA A CA 1
ATOM 1962 C C . ALA A 1 253 ? 17.211 8.593 -4.365 1.00 95.31 253 ALA A C 1
ATOM 1964 O O . ALA A 1 253 ? 17.608 8.032 -3.347 1.00 95.31 253 ALA A O 1
ATOM 1965 N N . ALA A 1 254 ? 16.106 9.347 -4.376 1.00 97.06 254 ALA A N 1
ATOM 1966 C CA . ALA A 1 254 ? 15.372 9.727 -3.164 1.00 97.06 254 ALA A CA 1
ATOM 1967 C C . ALA A 1 254 ? 14.000 9.048 -3.004 1.00 97.06 254 ALA A C 1
ATOM 1969 O O . ALA A 1 254 ? 13.436 9.092 -1.914 1.00 97.06 254 ALA A O 1
ATOM 1970 N N . CYS A 1 255 ? 13.480 8.413 -4.056 1.00 97.69 255 CYS A N 1
ATOM 1971 C CA . CYS A 1 255 ? 12.192 7.718 -4.064 1.00 97.69 255 CYS A CA 1
ATOM 1972 C C . CYS A 1 255 ? 12.357 6.281 -4.588 1.00 97.69 255 CYS A C 1
ATOM 1974 O O . CYS A 1 255 ? 11.893 5.955 -5.691 1.00 97.69 255 CYS A O 1
ATOM 1976 N N . PRO A 1 256 ? 13.081 5.414 -3.860 1.00 97.25 256 PRO A N 1
ATOM 1977 C CA . PRO A 1 256 ? 13.452 4.105 -4.375 1.00 97.25 256 PRO A CA 1
ATOM 1978 C C . PRO A 1 256 ? 12.229 3.216 -4.626 1.00 97.25 256 PRO A C 1
ATOM 1980 O O . PRO A 1 256 ? 12.187 2.531 -5.647 1.00 97.25 256 PRO A O 1
ATOM 1983 N N . GLY A 1 257 ? 11.216 3.262 -3.762 1.00 96.56 257 GLY A N 1
ATOM 1984 C CA . GLY A 1 257 ? 9.971 2.524 -3.916 1.00 96.56 257 GLY A CA 1
ATOM 1985 C C . GLY A 1 257 ? 9.185 2.986 -5.133 1.00 96.56 257 GLY A C 1
ATOM 1986 O O . GLY A 1 257 ? 8.862 2.158 -5.989 1.00 96.56 257 GLY A O 1
ATOM 1987 N N . LEU A 1 258 ? 8.952 4.297 -5.280 1.00 95.31 258 LEU A N 1
ATOM 1988 C CA . LEU A 1 258 ? 8.292 4.845 -6.471 1.00 95.31 258 LEU A CA 1
ATOM 1989 C C . LEU A 1 258 ? 9.024 4.444 -7.762 1.00 95.31 258 LEU A C 1
ATOM 1991 O O . LEU A 1 258 ? 8.395 3.957 -8.704 1.00 95.31 258 LEU A O 1
ATOM 1995 N N . SER A 1 259 ? 10.350 4.610 -7.787 1.00 96.38 259 SER A N 1
ATOM 1996 C CA . SER A 1 259 ? 11.197 4.265 -8.931 1.00 96.38 259 SER A CA 1
ATOM 1997 C C . SER A 1 259 ? 11.088 2.778 -9.283 1.00 96.38 259 SER A C 1
ATOM 1999 O O . SER A 1 259 ? 10.750 2.441 -10.419 1.00 96.38 259 SER A O 1
ATOM 2001 N N . VAL A 1 260 ? 11.283 1.869 -8.319 1.00 96.31 260 VAL A N 1
ATOM 2002 C CA . VAL A 1 260 ? 11.205 0.423 -8.579 1.00 96.31 260 VAL A CA 1
ATOM 2003 C C . VAL A 1 260 ? 9.812 0.011 -9.035 1.00 96.31 260 VAL A C 1
ATOM 2005 O O . VAL A 1 260 ? 9.703 -0.695 -10.038 1.00 96.31 260 VAL A O 1
ATOM 2008 N N . GLY A 1 261 ? 8.747 0.457 -8.367 1.00 94.12 261 GLY A N 1
ATOM 2009 C CA . GLY A 1 261 ? 7.381 0.072 -8.727 1.00 94.12 261 GLY A CA 1
ATOM 2010 C C . GLY A 1 261 ? 6.999 0.507 -10.143 1.00 94.12 261 GLY A C 1
ATOM 2011 O O . GLY A 1 261 ? 6.569 -0.316 -10.957 1.00 94.12 261 GLY A O 1
ATOM 2012 N N . VAL A 1 262 ? 7.216 1.786 -10.470 1.00 92.00 262 VAL A N 1
ATOM 2013 C CA . VAL A 1 262 ? 6.870 2.349 -11.787 1.00 92.00 262 VAL A CA 1
ATOM 2014 C C . VAL A 1 262 ? 7.722 1.728 -12.887 1.00 92.00 262 VAL A C 1
ATOM 2016 O O . VAL A 1 262 ? 7.187 1.296 -13.912 1.00 92.00 262 VAL A O 1
ATOM 2019 N N . ARG A 1 263 ? 9.041 1.636 -12.684 1.00 93.94 263 ARG A N 1
ATOM 2020 C CA . ARG A 1 263 ? 9.940 1.107 -13.712 1.00 93.94 263 ARG A CA 1
ATOM 2021 C C . ARG A 1 263 ? 9.702 -0.387 -13.960 1.00 93.94 263 ARG A C 1
ATOM 2023 O O . ARG A 1 263 ? 9.681 -0.811 -15.117 1.00 93.94 263 ARG A O 1
ATOM 2030 N N . SER A 1 264 ? 9.428 -1.169 -12.913 1.00 93.38 264 SER A N 1
ATOM 2031 C CA . SER A 1 264 ? 9.087 -2.596 -13.036 1.00 93.38 264 SER A CA 1
ATOM 2032 C C . SER A 1 264 ? 7.788 -2.803 -13.807 1.00 93.38 264 SER A C 1
ATOM 2034 O O . SER A 1 264 ? 7.752 -3.606 -14.740 1.00 93.38 264 SER A O 1
ATOM 2036 N N . LEU A 1 265 ? 6.739 -2.044 -13.464 1.00 88.50 265 LEU A N 1
ATOM 2037 C CA . LEU A 1 265 ? 5.461 -2.079 -14.173 1.00 88.50 265 LEU A CA 1
ATOM 2038 C C . LEU A 1 265 ? 5.654 -1.756 -15.653 1.00 88.50 265 LEU A C 1
ATOM 2040 O O . LEU A 1 265 ? 5.244 -2.519 -16.521 1.00 88.50 265 LEU A O 1
ATOM 2044 N N . HIS A 1 266 ? 6.320 -0.643 -15.944 1.00 87.94 266 HIS A N 1
ATOM 2045 C CA . HIS A 1 266 ? 6.518 -0.174 -17.309 1.00 87.94 266 HIS A CA 1
ATOM 2046 C C . HIS A 1 266 ? 7.336 -1.173 -18.152 1.00 87.94 266 HIS A C 1
ATOM 2048 O O . HIS A 1 266 ? 7.018 -1.420 -19.314 1.00 87.94 266 HIS A O 1
ATOM 2054 N N . SER A 1 267 ? 8.335 -1.838 -17.567 1.00 88.81 267 SER A N 1
ATOM 2055 C CA . SER A 1 267 ? 9.105 -2.896 -18.241 1.00 88.81 267 SER A CA 1
ATOM 2056 C C . SER A 1 267 ? 8.309 -4.186 -18.470 1.00 88.81 267 SER A C 1
ATOM 2058 O O . SER A 1 267 ? 8.433 -4.821 -19.525 1.00 88.81 267 SER A O 1
ATOM 2060 N N . ALA A 1 268 ? 7.439 -4.559 -17.530 1.00 86.25 268 ALA A N 1
ATOM 2061 C CA . ALA A 1 268 ? 6.512 -5.672 -17.716 1.00 86.25 268 ALA A CA 1
ATOM 2062 C C . ALA A 1 268 ? 5.489 -5.372 -18.829 1.00 86.25 268 ALA A C 1
ATOM 2064 O O . ALA A 1 268 ? 5.185 -6.242 -19.655 1.00 86.25 268 ALA A O 1
ATOM 2065 N N . LEU A 1 269 ? 5.009 -4.124 -18.904 1.00 83.25 269 LEU A N 1
ATOM 2066 C CA . LEU A 1 269 ? 4.115 -3.649 -19.962 1.00 83.25 269 LEU A CA 1
ATOM 2067 C C . LEU A 1 269 ? 4.794 -3.697 -21.332 1.00 83.25 269 LEU A C 1
ATOM 2069 O O . LEU A 1 269 ? 4.223 -4.284 -22.246 1.00 83.25 269 LEU A O 1
ATOM 2073 N N . TRP A 1 270 ? 6.027 -3.193 -21.458 1.00 82.56 270 TRP A N 1
ATOM 2074 C CA . TRP A 1 270 ? 6.822 -3.288 -22.693 1.00 82.56 270 TRP A CA 1
ATOM 2075 C C . TRP A 1 270 ? 6.893 -4.706 -23.233 1.00 82.56 270 TRP A C 1
ATOM 2077 O O . TRP A 1 270 ? 6.725 -4.959 -24.426 1.00 82.56 270 TRP A O 1
ATOM 2087 N N . THR A 1 271 ? 7.158 -5.653 -22.340 1.00 78.88 271 THR A N 1
ATOM 2088 C CA . THR A 1 271 ? 7.301 -7.039 -22.754 1.00 78.88 271 THR A CA 1
ATOM 2089 C C . THR A 1 271 ? 5.958 -7.609 -23.191 1.00 78.88 271 THR A C 1
ATOM 2091 O O . THR A 1 271 ? 5.892 -8.281 -24.217 1.00 78.88 271 THR A O 1
ATOM 2094 N N . SER A 1 272 ? 4.890 -7.280 -22.464 1.00 74.25 272 SER A N 1
ATOM 2095 C CA . SER A 1 272 ? 3.532 -7.753 -22.743 1.00 74.25 272 SER A CA 1
ATOM 2096 C C . SER A 1 272 ? 2.931 -7.163 -24.021 1.00 74.25 272 SER A C 1
ATOM 2098 O O . SER A 1 272 ? 2.112 -7.822 -24.656 1.00 74.25 272 SER A O 1
ATOM 2100 N N . THR A 1 273 ? 3.326 -5.952 -24.423 1.00 69.62 273 THR A N 1
ATOM 2101 C CA . THR A 1 273 ? 2.782 -5.283 -25.615 1.00 69.62 273 THR A CA 1
ATOM 2102 C C . THR A 1 273 ? 3.691 -5.401 -26.832 1.00 69.62 273 THR A C 1
ATOM 2104 O O . THR A 1 273 ? 3.200 -5.609 -27.940 1.00 69.62 273 THR A O 1
ATOM 2107 N N . LEU A 1 274 ? 5.010 -5.305 -26.650 1.00 69.06 274 LEU A N 1
ATOM 2108 C CA . LEU A 1 274 ? 5.967 -5.139 -27.740 1.00 69.06 274 LEU A CA 1
ATOM 2109 C C . LEU A 1 274 ? 6.935 -6.321 -27.834 1.00 69.06 274 LEU A C 1
ATOM 2111 O O . LEU A 1 274 ? 6.938 -7.010 -28.854 1.00 69.06 274 LEU A O 1
ATOM 2115 N N . ALA A 1 275 ? 7.748 -6.612 -26.821 1.00 61.44 275 ALA A N 1
ATOM 2116 C CA . ALA A 1 275 ? 8.848 -7.567 -27.014 1.00 61.44 275 ALA A CA 1
ATOM 2117 C C . ALA A 1 275 ? 8.385 -9.029 -27.187 1.00 61.44 275 ALA A C 1
ATOM 2119 O O . ALA A 1 275 ? 8.783 -9.688 -28.146 1.00 61.44 275 ALA A O 1
ATOM 2120 N N . THR A 1 276 ? 7.516 -9.533 -26.306 1.00 62.41 276 THR A N 1
ATOM 2121 C CA . THR A 1 276 ? 6.979 -10.904 -26.365 1.00 62.41 276 THR A CA 1
ATOM 2122 C C . THR A 1 276 ? 5.527 -10.902 -25.887 1.00 62.41 276 THR A C 1
ATOM 2124 O O . THR A 1 276 ? 5.295 -11.026 -24.682 1.00 62.41 276 THR A O 1
ATOM 2127 N N . PRO A 1 277 ? 4.544 -10.756 -26.797 1.00 62.66 277 PRO A N 1
ATOM 2128 C CA . PRO A 1 277 ? 3.157 -10.511 -26.426 1.00 62.66 277 PRO A CA 1
ATOM 2129 C C . PRO A 1 277 ? 2.582 -11.628 -25.550 1.00 62.66 277 PRO A C 1
ATOM 2131 O O . PRO A 1 277 ? 2.151 -12.676 -26.031 1.00 62.66 277 PRO A O 1
ATOM 2134 N N . ARG A 1 278 ? 2.581 -11.403 -24.236 1.00 72.50 278 ARG A N 1
ATOM 2135 C CA . ARG A 1 278 ? 1.850 -12.208 -23.263 1.00 72.50 278 ARG A CA 1
ATOM 2136 C C . ARG A 1 278 ? 0.564 -11.467 -22.964 1.00 72.50 278 ARG A C 1
ATOM 2138 O O . ARG A 1 278 ? 0.578 -10.255 -22.768 1.00 72.50 278 ARG A O 1
ATOM 2145 N N . LYS A 1 279 ? -0.539 -12.202 -22.832 1.00 68.44 279 LYS A N 1
ATOM 2146 C CA . LYS A 1 279 ? -1.745 -11.630 -22.241 1.00 68.44 279 LYS A CA 1
ATOM 2147 C C . LYS A 1 279 ? -1.410 -11.148 -20.823 1.00 68.44 279 LYS A C 1
ATOM 2149 O O . LYS A 1 279 ? -0.979 -11.952 -19.989 1.00 68.44 279 LYS A O 1
ATOM 2154 N N . SER A 1 280 ? -1.556 -9.848 -20.579 1.00 68.69 280 SER A N 1
ATOM 2155 C CA . SER A 1 280 ? -1.418 -9.285 -19.237 1.00 68.69 280 SER A CA 1
ATOM 2156 C C . SER A 1 280 ? -2.464 -9.923 -18.322 1.00 68.69 280 SER A C 1
ATOM 2158 O O . SER A 1 280 ? -3.516 -10.383 -18.775 1.00 68.69 280 SER A O 1
ATOM 2160 N N . LYS A 1 281 ? -2.167 -10.025 -17.030 1.00 73.00 281 LYS A N 1
ATOM 2161 C CA . LYS A 1 281 ? -3.124 -10.515 -16.037 1.00 73.00 281 LYS A CA 1
ATOM 2162 C C . LYS A 1 281 ? -3.526 -9.368 -15.117 1.00 73.00 281 LYS A C 1
ATOM 2164 O O . LYS A 1 281 ? -2.680 -8.544 -14.780 1.00 73.00 281 LYS A O 1
ATOM 2169 N N . PRO A 1 282 ? -4.768 -9.360 -14.600 1.00 66.94 282 PRO A N 1
ATOM 2170 C CA . PRO A 1 282 ? -5.178 -8.387 -13.587 1.00 66.94 282 PRO A CA 1
ATOM 2171 C C . PRO A 1 282 ? -4.296 -8.385 -12.324 1.00 66.94 282 PRO A C 1
ATOM 2173 O O . PRO A 1 282 ? -4.293 -7.404 -11.588 1.00 66.94 282 PRO A O 1
ATOM 2176 N N . SER A 1 283 ? -3.568 -9.478 -12.058 1.00 69.44 283 SER A N 1
ATOM 2177 C CA . SER A 1 283 ? -2.630 -9.609 -10.935 1.00 69.44 283 SER A CA 1
ATOM 2178 C C . SER A 1 283 ? -1.304 -8.871 -11.130 1.00 69.44 283 SER A C 1
ATOM 2180 O O . SER A 1 283 ? -0.648 -8.582 -10.136 1.00 69.44 283 SER A O 1
ATOM 2182 N N . ASP A 1 284 ? -0.922 -8.540 -12.368 1.00 72.44 284 ASP A N 1
ATOM 2183 C CA . ASP A 1 284 ? 0.398 -7.966 -12.659 1.00 72.44 284 ASP A CA 1
ATOM 2184 C C . ASP A 1 284 ? 0.547 -6.549 -12.046 1.00 72.44 284 ASP A C 1
ATOM 2186 O O . ASP A 1 284 ? 1.633 -6.173 -11.607 1.00 72.44 284 ASP A O 1
ATOM 2190 N N . LEU A 1 285 ? -0.545 -5.768 -11.943 1.00 72.56 285 LEU A N 1
ATOM 2191 C CA . LEU A 1 285 ? -0.506 -4.435 -11.318 1.00 72.56 285 LEU A CA 1
ATOM 2192 C C . LEU A 1 285 ? -0.320 -4.488 -9.791 1.00 72.56 285 LEU A C 1
ATOM 2194 O O . LEU A 1 285 ? 0.585 -3.813 -9.303 1.00 72.56 285 LEU A O 1
ATOM 2198 N N . PRO A 1 286 ? -1.129 -5.237 -9.013 1.00 73.06 286 PRO A N 1
ATOM 2199 C CA . PRO A 1 286 ? -0.873 -5.400 -7.583 1.00 73.06 286 PRO A CA 1
ATOM 2200 C C . PRO A 1 286 ? 0.558 -5.846 -7.265 1.00 73.06 286 PRO A C 1
ATOM 2202 O O . PRO A 1 286 ? 1.147 -5.338 -6.316 1.00 73.06 286 PRO A O 1
ATOM 2205 N N . ASP A 1 287 ? 1.144 -6.729 -8.079 1.00 80.19 287 ASP A N 1
ATOM 2206 C CA . ASP A 1 287 ? 2.529 -7.172 -7.890 1.00 80.19 287 ASP A CA 1
ATOM 2207 C C . ASP A 1 287 ? 3.538 -6.039 -8.132 1.00 80.19 287 ASP A C 1
ATOM 2209 O O . ASP A 1 287 ? 4.493 -5.893 -7.369 1.00 80.19 287 ASP A O 1
ATOM 2213 N N . ALA A 1 288 ? 3.308 -5.182 -9.131 1.00 79.94 288 ALA A N 1
ATOM 2214 C CA . ALA A 1 288 ? 4.138 -4.000 -9.350 1.00 79.94 288 ALA A CA 1
ATOM 2215 C C . ALA A 1 288 ? 3.957 -2.915 -8.271 1.00 79.94 288 ALA A C 1
ATOM 2217 O O . ALA A 1 288 ? 4.915 -2.228 -7.925 1.00 79.94 288 ALA A O 1
ATOM 2218 N N . LEU A 1 289 ? 2.754 -2.775 -7.702 1.00 84.38 289 LEU A N 1
ATOM 2219 C CA . LEU A 1 289 ? 2.521 -1.899 -6.549 1.00 84.38 289 LEU A CA 1
ATOM 2220 C C . LEU A 1 289 ? 3.265 -2.413 -5.314 1.00 84.38 289 LEU A C 1
ATOM 2222 O O . LEU A 1 289 ? 3.937 -1.643 -4.638 1.00 84.38 289 LEU A O 1
ATOM 2226 N N . HIS A 1 290 ? 3.211 -3.718 -5.041 1.00 88.69 290 HIS A N 1
ATOM 2227 C CA . HIS A 1 290 ? 3.983 -4.308 -3.948 1.00 88.69 290 HIS A CA 1
ATOM 2228 C C . HIS A 1 290 ? 5.497 -4.224 -4.180 1.00 88.69 290 HIS A C 1
ATOM 2230 O O . HIS A 1 290 ? 6.249 -4.154 -3.210 1.00 88.69 290 HIS A O 1
ATOM 2236 N N . ALA A 1 291 ? 5.958 -4.175 -5.434 1.00 94.12 291 ALA A N 1
ATOM 2237 C CA . ALA A 1 291 ? 7.372 -3.987 -5.755 1.00 94.12 291 ALA A CA 1
ATOM 2238 C C . ALA A 1 291 ? 7.946 -2.660 -5.230 1.00 94.12 291 ALA A C 1
ATOM 2240 O O . ALA A 1 291 ? 9.161 -2.546 -5.093 1.00 94.12 291 ALA A O 1
ATOM 2241 N N . MET A 1 292 ? 7.101 -1.686 -4.872 1.00 95.25 292 MET A N 1
ATOM 2242 C CA . MET A 1 292 ? 7.540 -0.454 -4.208 1.00 95.25 292 MET A CA 1
ATOM 2243 C C . MET A 1 292 ? 8.182 -0.716 -2.835 1.00 95.25 292 MET A C 1
ATOM 2245 O O . MET A 1 292 ? 8.976 0.094 -2.374 1.00 95.25 292 MET A O 1
ATOM 2249 N N . TYR A 1 293 ? 7.909 -1.861 -2.203 1.00 95.94 293 TYR A N 1
ATOM 2250 C CA . TYR A 1 293 ? 8.580 -2.267 -0.964 1.00 95.94 293 TYR A CA 1
ATOM 2251 C C . TYR A 1 293 ? 9.889 -3.023 -1.194 1.00 95.94 293 TYR A C 1
ATOM 2253 O O . TYR A 1 293 ? 10.639 -3.221 -0.243 1.00 95.94 293 TYR A O 1
ATOM 2261 N N . ALA A 1 294 ? 10.182 -3.453 -2.428 1.00 96.75 294 ALA A N 1
ATOM 2262 C CA . ALA A 1 294 ? 11.369 -4.255 -2.709 1.00 96.75 294 ALA A CA 1
ATOM 2263 C C . ALA A 1 294 ? 12.670 -3.588 -2.221 1.00 96.75 294 ALA A C 1
ATOM 2265 O O . ALA A 1 294 ? 13.411 -4.275 -1.530 1.00 96.75 294 ALA A O 1
ATOM 2266 N N . PRO A 1 295 ? 12.920 -2.279 -2.442 1.00 97.12 295 PRO A N 1
ATOM 2267 C CA . PRO A 1 295 ? 14.141 -1.605 -1.973 1.00 97.12 295 PRO A CA 1
ATOM 2268 C C . PRO A 1 295 ? 14.374 -1.611 -0.462 1.00 97.12 295 PRO A C 1
ATOM 2270 O O . PRO A 1 295 ? 15.454 -1.240 -0.017 1.00 97.12 295 PRO A O 1
ATOM 2273 N N . TYR A 1 296 ? 13.352 -1.958 0.315 1.00 96.31 296 TYR A N 1
ATOM 2274 C CA . TYR A 1 296 ? 13.337 -1.842 1.768 1.00 96.31 296 TYR A CA 1
ATOM 2275 C C . TYR A 1 296 ? 13.402 -3.195 2.477 1.00 96.31 296 TYR A C 1
ATOM 2277 O O . TYR A 1 296 ? 13.219 -3.267 3.689 1.00 96.31 296 TYR A O 1
ATOM 2285 N N . VAL A 1 297 ? 13.609 -4.276 1.725 1.00 94.88 297 VAL A N 1
ATOM 2286 C CA . VAL A 1 297 ? 13.704 -5.631 2.266 1.00 94.88 297 VAL A CA 1
ATOM 2287 C C . VAL A 1 297 ? 14.918 -6.351 1.697 1.00 94.88 297 VAL A C 1
ATOM 2289 O O . VAL A 1 297 ? 15.320 -6.121 0.554 1.00 94.88 297 VAL A O 1
ATOM 2292 N N . ASP A 1 298 ? 15.459 -7.289 2.469 1.00 94.69 298 ASP A N 1
ATOM 2293 C CA . ASP A 1 298 ? 16.584 -8.121 2.037 1.0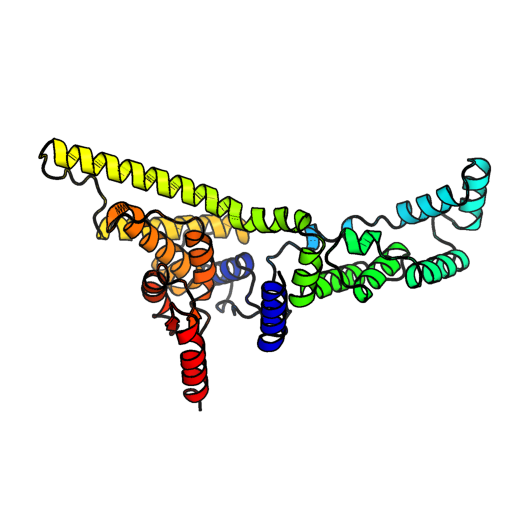0 94.69 298 ASP A CA 1
ATOM 2294 C C . ASP A 1 298 ? 16.183 -9.146 0.981 1.00 94.69 298 ASP A C 1
ATOM 2296 O O . ASP A 1 298 ? 16.931 -9.408 0.036 1.00 94.69 298 ASP A O 1
ATOM 2300 N N . VAL A 1 299 ? 14.992 -9.730 1.136 1.00 95.44 299 VAL A N 1
ATOM 2301 C CA . VAL A 1 299 ? 14.451 -10.744 0.229 1.00 95.44 299 VAL A CA 1
ATOM 2302 C C . VAL A 1 299 ? 13.028 -10.368 -0.158 1.00 95.44 299 VAL A C 1
ATOM 2304 O O . VAL A 1 299 ? 12.129 -10.320 0.681 1.00 95.44 299 VAL A O 1
ATOM 2307 N N . PHE A 1 300 ? 12.803 -10.138 -1.449 1.00 95.06 300 PHE A N 1
ATOM 2308 C CA . PHE A 1 300 ? 11.491 -9.820 -1.996 1.00 95.06 300 PHE A CA 1
ATOM 2309 C C . PHE A 1 300 ? 10.981 -10.975 -2.856 1.00 95.06 300 PHE A C 1
ATOM 2311 O O . PHE A 1 300 ? 11.628 -11.396 -3.816 1.00 95.06 300 PHE A O 1
ATOM 2318 N N . ARG A 1 301 ? 9.789 -11.488 -2.546 1.00 93.94 301 ARG A N 1
ATOM 2319 C CA . ARG A 1 301 ? 9.156 -12.533 -3.355 1.00 93.94 301 ARG A CA 1
ATOM 2320 C C . ARG A 1 301 ? 8.157 -11.919 -4.323 1.00 93.94 301 ARG A C 1
ATOM 2322 O O . ARG A 1 301 ? 7.169 -11.323 -3.905 1.00 93.94 301 ARG A O 1
ATOM 2329 N N . ALA A 1 302 ? 8.348 -12.197 -5.604 1.00 92.38 302 ALA A N 1
ATOM 2330 C CA . ALA A 1 302 ? 7.397 -11.888 -6.664 1.00 92.38 302 ALA A CA 1
ATOM 2331 C C . ALA A 1 302 ? 6.937 -13.172 -7.365 1.00 92.38 302 ALA A C 1
ATOM 2333 O O . ALA A 1 302 ? 7.440 -14.268 -7.095 1.00 92.38 302 ALA A O 1
ATOM 2334 N N . ASP A 1 303 ? 5.947 -13.069 -8.247 1.00 89.31 303 ASP A N 1
ATOM 2335 C CA . ASP A 1 303 ? 5.646 -14.170 -9.154 1.00 89.31 303 ASP A CA 1
ATOM 2336 C C . ASP A 1 303 ? 6.754 -14.340 -10.217 1.00 89.31 303 ASP A C 1
ATOM 2338 O O . ASP A 1 303 ? 7.626 -13.489 -10.398 1.00 89.31 303 ASP A O 1
ATOM 2342 N N . THR A 1 304 ? 6.751 -15.473 -10.920 1.00 89.94 304 THR A N 1
ATOM 2343 C CA . THR A 1 304 ? 7.782 -15.787 -11.923 1.00 89.94 304 THR A CA 1
ATOM 2344 C C . THR A 1 304 ? 7.827 -14.800 -13.082 1.00 89.94 304 THR A C 1
ATOM 2346 O O . THR A 1 304 ? 8.870 -14.664 -13.714 1.00 89.94 304 THR A O 1
ATOM 2349 N N . PHE A 1 305 ? 6.719 -14.123 -13.371 1.00 88.69 305 PHE A N 1
ATOM 2350 C CA . PHE A 1 305 ? 6.660 -13.166 -14.462 1.00 88.69 305 PHE A CA 1
ATOM 2351 C C . PHE A 1 305 ? 7.247 -11.815 -14.047 1.00 88.69 305 PHE A C 1
ATOM 2353 O O . PHE A 1 305 ? 8.059 -11.263 -14.779 1.00 88.69 305 PHE A O 1
ATOM 2360 N N . MET A 1 306 ? 6.880 -11.310 -12.871 1.00 91.06 306 MET A N 1
ATOM 2361 C CA . MET A 1 306 ? 7.299 -10.007 -12.370 1.00 91.06 306 MET A CA 1
ATOM 2362 C C . MET A 1 306 ? 8.719 -10.007 -11.804 1.00 91.06 306 MET A C 1
ATOM 2364 O O . MET A 1 306 ? 9.393 -8.980 -11.880 1.00 91.06 306 MET A O 1
ATOM 2368 N N . ALA A 1 307 ? 9.201 -11.139 -11.277 1.00 94.12 307 ALA A N 1
ATOM 2369 C CA . ALA A 1 307 ? 10.496 -11.215 -10.600 1.00 94.12 307 ALA A CA 1
ATOM 2370 C C . ALA A 1 307 ? 11.677 -10.642 -11.415 1.00 94.12 307 ALA A C 1
ATOM 2372 O O . ALA A 1 307 ? 12.396 -9.818 -10.856 1.00 94.12 307 ALA A O 1
ATOM 2373 N N . PRO A 1 308 ? 11.874 -10.964 -12.712 1.00 94.06 308 PRO A N 1
ATOM 2374 C CA . PRO A 1 308 ? 12.985 -10.400 -13.487 1.00 94.06 308 PRO A CA 1
ATOM 2375 C C . PRO A 1 308 ? 12.907 -8.875 -13.655 1.00 94.06 308 PRO A C 1
ATOM 2377 O O . PRO A 1 308 ? 13.933 -8.192 -13.639 1.00 94.06 308 PRO A O 1
ATOM 2380 N N . TYR A 1 309 ? 11.697 -8.325 -13.806 1.00 93.75 309 TYR A N 1
ATOM 2381 C CA . TYR A 1 309 ? 11.507 -6.881 -13.963 1.00 93.75 309 TYR A CA 1
ATOM 2382 C C . TYR A 1 309 ? 11.781 -6.144 -12.659 1.00 93.75 309 TYR A C 1
ATOM 2384 O O . TYR A 1 309 ? 12.440 -5.113 -12.680 1.00 93.75 309 TYR A O 1
ATOM 2392 N N . ILE A 1 310 ? 11.327 -6.701 -11.535 1.00 95.69 310 ILE A N 1
ATOM 2393 C CA . ILE A 1 310 ? 11.571 -6.129 -10.209 1.00 95.69 310 ILE A CA 1
ATOM 2394 C C . ILE A 1 310 ? 13.058 -6.212 -9.864 1.00 95.69 310 ILE A C 1
ATOM 2396 O O . ILE A 1 310 ? 13.644 -5.208 -9.472 1.00 95.69 310 ILE A O 1
ATOM 2400 N N . ASP A 1 311 ? 13.695 -7.365 -10.083 1.00 96.38 311 ASP A N 1
ATOM 2401 C CA . ASP A 1 311 ? 15.125 -7.579 -9.820 1.00 96.38 311 ASP A CA 1
ATOM 2402 C C . ASP A 1 311 ? 16.015 -6.573 -10.561 1.00 96.38 311 ASP A C 1
ATOM 2404 O O . ASP A 1 311 ? 16.950 -6.025 -9.978 1.00 96.38 311 ASP A O 1
ATOM 2408 N N . THR A 1 312 ? 15.665 -6.254 -11.813 1.00 95.62 312 THR A N 1
ATOM 2409 C CA . THR A 1 312 ? 16.386 -5.269 -12.638 1.00 95.62 312 THR A CA 1
ATOM 2410 C C . THR A 1 312 ? 16.554 -3.921 -11.928 1.00 95.62 312 THR A C 1
ATOM 2412 O O . THR A 1 312 ? 17.588 -3.273 -12.087 1.00 95.62 312 THR A O 1
ATOM 2415 N N . TYR A 1 313 ? 15.565 -3.502 -11.132 1.00 95.62 313 TYR A N 1
ATOM 2416 C CA . TYR A 1 313 ? 15.570 -2.202 -10.456 1.00 95.62 313 TYR A CA 1
ATOM 2417 C C . TYR A 1 313 ? 15.833 -2.294 -8.949 1.00 95.62 313 TYR A C 1
ATOM 2419 O O . TYR A 1 313 ? 16.388 -1.357 -8.378 1.00 95.62 313 TYR A O 1
ATOM 2427 N N . ALA A 1 314 ? 15.468 -3.403 -8.304 1.00 96.88 314 ALA A N 1
ATOM 2428 C CA . ALA A 1 314 ? 15.615 -3.594 -6.863 1.00 96.88 314 ALA A CA 1
ATOM 2429 C C . ALA A 1 314 ? 17.041 -3.996 -6.456 1.00 96.88 314 ALA A C 1
ATOM 2431 O O . ALA A 1 314 ? 17.505 -3.606 -5.388 1.00 96.88 314 ALA A O 1
ATOM 2432 N N . ARG A 1 315 ? 17.779 -4.712 -7.318 1.00 96.31 315 ARG A N 1
ATOM 2433 C CA . ARG A 1 315 ? 19.109 -5.254 -6.984 1.00 96.31 315 ARG A CA 1
ATOM 2434 C C . ARG A 1 315 ? 20.112 -4.191 -6.528 1.00 96.31 315 ARG A C 1
ATOM 2436 O O . ARG A 1 315 ? 20.957 -4.470 -5.681 1.00 96.31 315 ARG A O 1
ATOM 2443 N N . ARG A 1 316 ? 20.020 -2.962 -7.050 1.00 96.00 316 ARG A N 1
ATOM 2444 C CA . ARG A 1 316 ? 20.901 -1.845 -6.649 1.00 96.00 316 ARG A CA 1
ATOM 2445 C C . ARG A 1 316 ? 20.751 -1.444 -5.175 1.00 96.00 316 ARG A C 1
ATOM 2447 O O . ARG A 1 316 ? 21.636 -0.782 -4.652 1.00 96.00 316 ARG A O 1
ATOM 2454 N N . PHE A 1 317 ? 19.656 -1.844 -4.529 1.00 95.50 317 PHE A N 1
ATOM 2455 C CA . PHE A 1 317 ? 19.381 -1.611 -3.111 1.00 95.50 317 PHE A CA 1
ATOM 2456 C C . PHE A 1 317 ? 19.778 -2.803 -2.227 1.00 95.50 317 PHE A C 1
ATOM 2458 O O . PHE A 1 317 ? 19.483 -2.811 -1.041 1.00 95.50 317 PHE A O 1
ATOM 2465 N N . GLY A 1 318 ? 20.442 -3.822 -2.786 1.00 95.06 318 GLY A N 1
ATOM 2466 C CA . GLY A 1 318 ? 20.851 -5.019 -2.042 1.00 95.06 318 GLY A CA 1
ATOM 2467 C C . GLY A 1 318 ? 19.745 -6.064 -1.867 1.00 95.06 318 GLY A C 1
ATOM 2468 O O . GLY A 1 318 ? 20.001 -7.134 -1.312 1.00 95.06 318 GLY A O 1
ATOM 2469 N N . THR A 1 319 ? 18.544 -5.800 -2.384 1.00 96.31 319 THR A N 1
ATOM 2470 C CA . THR A 1 319 ? 17.410 -6.726 -2.365 1.00 96.31 319 THR A CA 1
ATOM 2471 C C . THR A 1 319 ? 17.654 -7.924 -3.270 1.00 96.31 319 THR A C 1
ATOM 2473 O O . THR A 1 319 ? 17.950 -7.779 -4.458 1.00 96.31 319 THR A O 1
ATOM 2476 N N . LEU A 1 320 ? 17.444 -9.122 -2.731 1.00 96.50 320 LEU A N 1
ATOM 2477 C CA . LEU A 1 320 ? 17.369 -10.351 -3.503 1.00 96.50 320 LEU A CA 1
ATOM 2478 C C . LEU A 1 320 ? 15.919 -10.632 -3.904 1.00 96.50 320 LEU A C 1
ATOM 2480 O O . LEU A 1 320 ? 15.059 -10.841 -3.050 1.00 96.50 320 LEU A O 1
ATOM 2484 N N . VAL A 1 321 ? 15.646 -10.701 -5.205 1.00 96.50 321 VAL A N 1
ATOM 2485 C CA . VAL A 1 321 ? 14.305 -11.023 -5.704 1.00 96.50 321 VAL A CA 1
ATOM 2486 C C . VAL A 1 321 ? 14.195 -12.508 -6.046 1.00 96.50 321 VAL A C 1
ATOM 2488 O O . VAL A 1 321 ? 14.955 -13.031 -6.860 1.00 96.50 321 VAL A O 1
ATOM 2491 N N . VAL A 1 322 ? 13.209 -13.191 -5.462 1.00 95.75 322 VAL A N 1
ATOM 2492 C CA . VAL A 1 322 ? 12.928 -14.615 -5.708 1.00 95.75 322 VAL A CA 1
ATOM 2493 C C . VAL A 1 322 ? 11.555 -14.817 -6.345 1.00 95.75 322 VAL A C 1
ATOM 2495 O O . VAL A 1 322 ? 10.603 -14.085 -6.071 1.00 95.75 322 VAL A O 1
ATOM 2498 N N . SER A 1 323 ? 11.431 -15.840 -7.196 1.00 93.75 323 SER A N 1
ATOM 2499 C CA . SER A 1 323 ? 10.200 -16.104 -7.962 1.00 93.75 323 SER A CA 1
ATOM 2500 C C . SER A 1 323 ? 9.311 -17.206 -7.376 1.00 93.75 323 SER A C 1
ATOM 2502 O O . SER A 1 323 ? 8.095 -17.236 -7.609 1.00 93.75 323 SER A O 1
ATOM 2504 N N . LYS A 1 324 ? 9.893 -18.139 -6.615 1.00 92.25 324 LYS A N 1
ATOM 2505 C CA . LYS A 1 324 ? 9.179 -19.272 -6.019 1.00 92.25 324 LYS A CA 1
ATOM 2506 C C . LYS A 1 324 ? 9.232 -19.203 -4.505 1.00 92.25 324 LYS A C 1
ATOM 2508 O O . LYS A 1 324 ? 10.218 -18.780 -3.916 1.00 92.25 324 LYS A O 1
ATOM 2513 N N . LEU A 1 325 ? 8.168 -19.694 -3.875 1.00 87.12 325 LEU A N 1
ATOM 2514 C CA . LEU A 1 325 ? 8.112 -19.803 -2.419 1.00 87.12 325 LEU A CA 1
ATOM 2515 C C . LEU A 1 325 ? 9.160 -20.790 -1.877 1.00 87.12 325 LEU A C 1
ATOM 2517 O O . LEU A 1 325 ? 9.683 -20.570 -0.792 1.00 87.12 325 LEU A O 1
ATOM 2521 N N . SER A 1 326 ? 9.497 -21.834 -2.646 1.00 92.06 326 SER A N 1
ATOM 2522 C CA . SER A 1 326 ? 10.572 -22.786 -2.318 1.00 92.06 326 SER A CA 1
ATOM 2523 C C . SER A 1 326 ? 11.931 -22.120 -2.148 1.00 92.06 326 SER A C 1
ATOM 2525 O O . SER A 1 326 ? 12.769 -22.628 -1.416 1.00 92.06 326 SER A O 1
ATOM 2527 N N . ASP A 1 327 ? 12.130 -20.988 -2.820 1.00 91.56 327 ASP A N 1
ATOM 2528 C CA . ASP A 1 327 ? 13.405 -20.287 -2.853 1.00 91.56 327 ASP A CA 1
ATOM 2529 C C . ASP A 1 327 ? 13.460 -19.217 -1.754 1.00 91.56 327 ASP A C 1
ATOM 2531 O O . ASP A 1 327 ? 14.516 -18.657 -1.508 1.00 91.56 327 ASP A O 1
ATOM 2535 N N . LEU A 1 328 ? 12.344 -18.928 -1.073 1.00 89.50 328 LEU A N 1
ATOM 2536 C CA . LEU A 1 328 ? 12.281 -17.880 -0.056 1.00 89.50 328 LEU A CA 1
ATOM 2537 C C . LEU A 1 328 ? 13.013 -18.285 1.229 1.00 89.50 328 LEU A C 1
ATOM 2539 O O . LEU A 1 328 ? 13.908 -17.571 1.667 1.00 89.50 328 LEU A O 1
ATOM 2543 N N . LEU A 1 329 ? 12.652 -19.431 1.820 1.00 90.06 329 LEU A N 1
ATOM 2544 C CA . LEU A 1 329 ? 13.225 -19.875 3.100 1.00 90.06 329 LEU A CA 1
ATOM 2545 C C . LEU A 1 329 ? 14.752 -20.049 3.050 1.00 90.06 329 LEU A C 1
ATOM 2547 O O . LEU A 1 329 ? 15.413 -19.464 3.904 1.00 90.06 329 LEU A O 1
ATOM 2551 N N . PRO A 1 330 ? 15.337 -20.732 2.042 1.00 93.50 330 PRO A N 1
ATOM 2552 C CA . PRO A 1 330 ? 16.790 -20.887 1.978 1.00 93.50 330 PRO A CA 1
ATOM 2553 C C . PRO A 1 330 ? 17.534 -19.549 1.906 1.00 93.50 330 PRO A C 1
ATOM 2555 O O . PRO A 1 330 ? 18.636 -19.418 2.428 1.00 93.50 330 PRO A O 1
ATOM 2558 N N . GLN A 1 331 ? 16.940 -18.542 1.261 1.00 93.31 331 GLN A N 1
ATOM 2559 C CA . GLN A 1 331 ? 17.563 -17.228 1.111 1.00 93.31 331 GLN A CA 1
ATOM 2560 C C . GLN A 1 331 ? 17.458 -16.390 2.383 1.00 93.31 331 GLN A C 1
ATOM 2562 O O . GLN A 1 331 ? 18.406 -15.690 2.727 1.00 93.31 331 GLN A O 1
ATOM 2567 N N . VAL A 1 332 ? 16.341 -16.496 3.109 1.00 91.06 332 VAL A N 1
ATOM 2568 C CA . VAL A 1 332 ? 16.203 -15.886 4.439 1.00 91.06 332 VAL A CA 1
ATOM 2569 C C . VAL A 1 332 ? 17.225 -16.490 5.405 1.00 91.06 332 VAL A C 1
ATOM 2571 O O . VAL A 1 332 ? 17.953 -15.747 6.052 1.00 91.06 332 VAL A O 1
ATOM 2574 N N . GLU A 1 333 ? 17.344 -17.820 5.451 1.00 92.56 333 GLU A N 1
ATOM 2575 C CA . GLU A 1 333 ? 18.345 -18.507 6.282 1.00 92.56 333 GLU A CA 1
ATOM 2576 C C . GLU A 1 333 ? 19.774 -18.109 5.898 1.00 92.56 333 GLU A C 1
ATOM 2578 O O . GLU A 1 333 ? 20.595 -17.829 6.768 1.00 92.56 333 GLU A O 1
ATOM 2583 N N . SER A 1 334 ? 20.074 -18.027 4.597 1.00 92.31 334 SER A N 1
ATOM 2584 C CA . SER A 1 334 ? 21.386 -17.579 4.129 1.00 92.31 334 SER A CA 1
ATOM 2585 C C . SER A 1 334 ? 21.712 -16.165 4.601 1.00 92.31 334 SER A C 1
ATOM 2587 O O . SER A 1 334 ? 22.848 -15.930 4.995 1.00 92.31 334 SER A O 1
ATOM 2589 N N . ARG A 1 335 ? 20.754 -15.229 4.560 1.00 89.12 335 ARG A N 1
ATOM 2590 C CA . ARG A 1 335 ? 20.965 -13.844 5.010 1.00 89.12 335 ARG A CA 1
ATOM 2591 C C . ARG A 1 335 ? 21.192 -13.764 6.514 1.00 89.12 335 ARG A C 1
ATOM 2593 O O . ARG A 1 335 ? 22.186 -13.184 6.923 1.00 89.12 335 ARG A O 1
ATOM 2600 N N . LEU A 1 336 ? 20.355 -14.435 7.306 1.00 89.31 336 LEU A N 1
ATOM 2601 C CA . LEU A 1 336 ? 20.498 -14.463 8.766 1.00 89.31 336 LEU A CA 1
ATOM 2602 C C . LEU A 1 336 ? 21.853 -15.025 9.220 1.00 89.31 336 LEU A C 1
ATOM 2604 O O . LEU A 1 336 ? 22.398 -14.555 10.206 1.00 89.31 336 LEU A O 1
ATOM 2608 N N . ASN A 1 337 ? 22.406 -15.994 8.486 1.00 89.12 337 ASN A N 1
ATOM 2609 C CA . ASN A 1 337 ? 23.713 -16.586 8.788 1.00 89.12 337 ASN A CA 1
ATOM 2610 C C . ASN A 1 337 ? 24.907 -15.803 8.205 1.00 89.12 337 ASN A C 1
ATOM 2612 O O . ASN A 1 337 ? 26.046 -16.209 8.416 1.00 89.12 337 ASN A O 1
ATOM 2616 N N . SER A 1 338 ? 24.668 -14.760 7.402 1.00 77.81 338 SER A N 1
ATOM 2617 C CA . SER A 1 338 ? 25.727 -13.938 6.787 1.00 77.81 338 SER A CA 1
ATOM 2618 C C . SER A 1 338 ? 26.031 -12.661 7.576 1.00 77.81 338 SER A C 1
ATOM 2620 O O . SER A 1 338 ? 27.032 -12.012 7.284 1.00 77.81 338 SER A O 1
ATOM 2622 N N . ASP A 1 339 ? 25.166 -12.305 8.529 1.00 59.16 339 ASP A N 1
ATOM 2623 C CA . ASP A 1 339 ? 25.267 -11.099 9.360 1.00 59.16 339 ASP A CA 1
ATOM 2624 C C . ASP A 1 339 ? 25.919 -11.365 10.745 1.00 59.16 339 ASP A C 1
ATOM 2626 O O . ASP A 1 339 ? 25.971 -10.455 11.575 1.00 59.16 339 ASP A O 1
ATOM 2630 N N . ASP A 1 340 ? 26.443 -12.583 10.969 1.00 45.81 340 ASP A N 1
ATOM 2631 C CA . ASP A 1 340 ? 27.331 -12.987 12.086 1.00 45.81 340 ASP A CA 1
ATOM 2632 C C . ASP A 1 340 ? 28.819 -12.951 11.671 1.00 45.81 340 ASP A C 1
ATOM 2634 O O . ASP A 1 340 ? 29.666 -12.509 12.486 1.00 45.81 340 ASP A O 1
#

Sequence (340 aa):
MDAAVRRANLLGSLCGRNALLSLDQLLAGELRFAHGLASVLPDAQALNGDWFPGGVASISPVAKIDVSETVGEVISEAAPNRKTRRQAERRFLKNGQIRAAFRSSLLTNARIASLDDILSSYPIRPQDARVLARFAVGDATEEEAQHAFVESLRDPAWMMMWYRDHHAKLTPFVEWTRSPGRVLHAATEEMASHVAMLRRDENSHRVASSGTLPSAEGWRHSQDELLVHLAERLTRALLGLELPALSVERIDAACPGLSVGVRSLHSALWTSTLATPRKSKPSDLPDALHAMYAPYVDVFRADTFMAPYIDTYARRFGTLVVSKLSDLLPQVESRLNSDD

Secondary structure (DSSP, 8-state):
-HHHHHHHHHHHHHHTT-EEPPHHHHHHHHHHHHTTSSSSPPP-EESS---S-TTGGGG-SGGG--HHHHHHHHHHHT--SHHHHHHHHHHHEETTEE-HHHHHHHHHHHHHS--HHHHHHS---HHHHHHHHHHHTTSS-HHHHHHHHHHHHT-HHHHHHHHHH-GGGGHHHHHHHHHHHHHHHHHHHHHHHHHHHHHHHHHHHT----S-SPPHHHHHHHHHHHHHHHHHHHIIIII----PPPPHHHHHHH-HHHHHHHHHHHHHHHIIIIIS-PPP-TTHHHHHHHGGGGGG-SEEE--TTTHHHHHHHHGGGTPEEESSGGGHHHHHHHHHTT--